Protein AF-A0A7D9HV24-F1 (afdb_monomer)

Radius of gyration: 24.34 Å; Cα contacts (8 Å, |Δi|>4): 156; chains: 1; bounding box: 52×49×66 Å

Nearest PDB structures (foldseek):
  8c8j-assembly1_A  TM=5.685E-01  e=2.687E-07  Homo sapiens
  8uw3-assembly1_A  TM=5.898E-01  e=6.605E-06  Homo sapiens
  8sxu-assembly1_A  TM=5.727E-01  e=3.809E-05  Homo sapiens
  8gh6-assembly1_A  TM=3.710E-01  e=5.696E-02  Bombyx mori

Solvent-accessible surface area (backbone atoms only — not comparable to full-atom values): 11527 Å² total; per-residue (Å²): 110,70,69,60,53,54,52,50,52,50,39,64,75,22,65,97,34,71,69,50,34,49,52,54,50,50,66,71,44,81,64,75,73,83,75,77,83,66,43,33,57,48,95,89,72,49,76,40,61,52,68,67,62,46,49,48,53,52,50,55,50,63,69,44,50,60,59,61,57,48,73,78,48,78,87,68,82,75,75,53,62,65,57,53,52,52,50,50,73,72,50,80,59,92,82,72,74,92,76,81,80,79,65,44,50,63,58,42,44,53,52,48,66,67,46,57,62,82,49,78,45,16,68,77,66,52,35,41,51,57,48,49,75,47,32,91,72,45,22,61,63,48,26,53,52,51,42,51,21,67,75,66,74,50,72,65,69,69,54,75,39,59,43,72,43,81,40,77,73,56,85,61,75,38,46,72,85,31,43,41,82,43,74,28,42,38,77,73,72,90,131

Secondary structure (DSSP, 8-state):
-HHHHHHHHHHHTTTT-HHHHHHHHHHHTTPPP-PPP--EE-TTSPEE--HHHHHHHHHHHHHHHHHHHHHTS------THHHHHHHHHH---TT----PPPPPHHHHHHHHHHS-TTPPP-TT---HHHHHHHHHHHHHHHHHHHHHHHHHT---GGGG--EEEEEE-SS-TT-GGGEEEEEE--SS---

Sequence (191 aa):
KLKRSYFQESIDNNNGNPQGIWRALKSLTKSKKQSKITELKREDGTSETDTLAMTNMLNEFFVNIASGLCANSTPSELDTSILENFVSSKFTNSNTQFNIPPITVQDTMEMIDSLSSRKATGSDGISAKLLKLVAPVLCHPLTRVFNLSLEKGCFPRKWKVARVTPLHKDGVRDIKDNYRHICFICAVKID

Structure (mmCIF, N/CA/C/O backbone):
data_AF-A0A7D9HV24-F1
#
_entry.id   AF-A0A7D9HV24-F1
#
loop_
_atom_site.group_PDB
_atom_site.id
_atom_site.type_symbol
_atom_site.label_atom_id
_atom_site.label_alt_id
_atom_site.label_comp_id
_atom_site.label_asym_id
_atom_site.label_entity_id
_atom_site.label_seq_id
_atom_site.pdbx_PDB_ins_code
_atom_site.Cartn_x
_atom_site.Cartn_y
_atom_site.Cartn_z
_atom_site.occupancy
_atom_site.B_iso_or_equiv
_atom_site.auth_seq_id
_atom_site.auth_comp_id
_atom_site.auth_asym_id
_atom_site.auth_atom_id
_atom_site.pdbx_PDB_model_num
ATOM 1 N N . LYS A 1 1 ? -1.344 34.565 -30.956 1.00 57.44 1 LYS A N 1
ATOM 2 C CA . LYS A 1 1 ? -1.836 35.376 -29.812 1.00 57.44 1 LYS A CA 1
ATOM 3 C C . LYS A 1 1 ? -2.923 34.642 -29.014 1.00 57.44 1 LYS A C 1
ATOM 5 O O . LYS A 1 1 ? -2.670 34.380 -27.850 1.00 57.44 1 LYS A O 1
ATOM 10 N N . LEU A 1 2 ? -4.010 34.167 -29.637 1.00 68.81 2 LEU A N 1
ATOM 11 C CA . LEU A 1 2 ? -5.119 33.438 -28.978 1.00 68.81 2 LEU A CA 1
ATOM 12 C C . LEU A 1 2 ? -4.710 32.256 -28.074 1.00 68.81 2 LEU A C 1
ATOM 14 O O . LEU A 1 2 ? -5.137 32.198 -26.928 1.00 68.81 2 LEU A O 1
ATOM 18 N N . LYS A 1 3 ? -3.829 31.352 -28.535 1.00 70.75 3 LYS A N 1
ATOM 19 C CA . LYS A 1 3 ? -3.359 30.221 -27.704 1.00 70.75 3 LYS A CA 1
ATOM 20 C C . LYS A 1 3 ? -2.663 30.671 -26.417 1.00 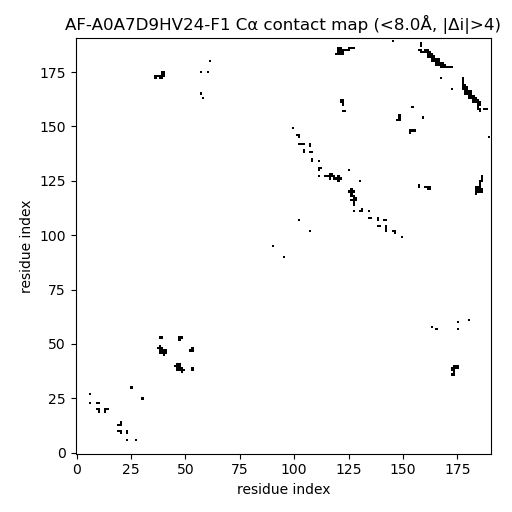70.75 3 LYS A C 1
ATOM 22 O O . LYS A 1 3 ? -2.920 30.109 -25.365 1.00 70.75 3 LYS A O 1
ATOM 27 N N . ARG A 1 4 ? -1.791 31.682 -26.490 1.00 76.81 4 ARG A N 1
ATOM 28 C CA . ARG A 1 4 ? -1.052 32.182 -25.320 1.00 76.81 4 ARG A CA 1
ATOM 29 C C . ARG A 1 4 ? -2.008 32.774 -24.283 1.00 76.81 4 ARG A C 1
ATOM 31 O O . ARG A 1 4 ? -1.874 32.448 -23.114 1.00 76.81 4 ARG A O 1
ATOM 38 N N . SER A 1 5 ? -2.974 33.580 -24.724 1.00 80.25 5 SER A N 1
ATOM 39 C CA . SER A 1 5 ? -3.987 34.169 -23.842 1.00 80.25 5 SER A CA 1
ATOM 40 C C . SER A 1 5 ? -4.864 33.105 -23.178 1.00 80.25 5 SER A C 1
ATOM 42 O O . SER A 1 5 ? -5.016 33.144 -21.967 1.00 80.25 5 SER A O 1
ATOM 44 N N . TYR A 1 6 ? -5.325 32.099 -23.931 1.00 81.50 6 TYR A N 1
ATOM 45 C CA . TYR A 1 6 ? -6.117 30.987 -23.387 1.00 81.50 6 TYR A CA 1
ATOM 46 C C . TYR A 1 6 ? -5.388 30.218 -22.275 1.00 81.50 6 TYR A C 1
ATOM 48 O O . TYR A 1 6 ? -5.972 29.894 -21.246 1.00 81.50 6 TYR A O 1
ATOM 56 N N . PHE A 1 7 ? -4.099 29.915 -22.460 1.00 79.75 7 PHE A N 1
ATOM 57 C CA . PHE A 1 7 ? -3.345 29.174 -21.448 1.00 79.75 7 PHE A CA 1
ATOM 58 C C . PHE A 1 7 ? -2.938 30.029 -20.252 1.00 79.75 7 PHE A C 1
ATOM 60 O O . PHE A 1 7 ? -2.894 29.499 -19.147 1.00 79.75 7 PHE A O 1
ATOM 67 N N . GLN A 1 8 ? -2.674 31.321 -20.456 1.00 82.38 8 GLN A N 1
ATOM 68 C CA . GLN A 1 8 ? -2.444 32.256 -19.357 1.00 82.38 8 GLN A CA 1
ATOM 69 C C . GLN A 1 8 ? -3.691 32.333 -18.468 1.00 82.38 8 GLN A C 1
ATOM 71 O O . GLN A 1 8 ? -3.617 32.036 -17.284 1.00 82.38 8 GLN A O 1
ATOM 76 N N . GLU A 1 9 ? -4.853 32.560 -19.078 1.00 85.19 9 GLU A N 1
ATOM 77 C CA . GLU A 1 9 ? -6.147 32.584 -18.396 1.00 85.19 9 GLU A CA 1
ATOM 78 C C . GLU A 1 9 ? -6.469 31.238 -17.722 1.00 85.19 9 GLU A C 1
ATOM 80 O O . GLU A 1 9 ? -6.933 31.193 -16.588 1.00 85.19 9 GLU A O 1
ATOM 85 N N . SER A 1 10 ? -6.148 30.111 -18.367 1.00 79.50 10 SER A N 1
ATOM 86 C CA . SER A 1 10 ? -6.315 28.784 -17.766 1.00 79.50 10 SER A CA 1
ATOM 87 C C . SER A 1 10 ? -5.393 28.535 -16.566 1.00 79.50 10 SER A C 1
ATOM 89 O O . SER A 1 10 ? -5.770 27.746 -15.698 1.00 79.50 10 SER A O 1
ATOM 91 N N . ILE A 1 11 ? -4.194 29.120 -16.518 1.00 83.19 11 ILE A N 1
ATOM 92 C CA . ILE A 1 11 ? -3.280 29.009 -15.371 1.00 83.19 11 ILE A CA 1
ATOM 93 C C . ILE A 1 11 ? -3.770 29.915 -14.242 1.00 83.19 11 ILE A C 1
ATOM 95 O O . ILE A 1 11 ? -3.897 29.446 -13.111 1.00 83.19 11 ILE A O 1
ATOM 99 N N . ASP A 1 12 ? -4.127 31.157 -14.568 1.00 86.12 12 ASP A N 1
ATOM 100 C CA . ASP A 1 12 ? -4.605 32.156 -13.611 1.00 86.12 12 ASP A CA 1
ATOM 101 C C . ASP A 1 12 ? -5.918 31.695 -12.943 1.00 86.12 12 ASP A C 1
ATOM 103 O O . ASP A 1 12 ? -6.050 31.747 -11.721 1.00 86.12 12 ASP A O 1
ATOM 107 N N . ASN A 1 13 ? -6.840 31.099 -13.710 1.00 86.50 13 ASN A N 1
ATOM 108 C CA . ASN A 1 13 ? -8.096 30.530 -13.200 1.00 86.50 13 ASN A CA 1
ATOM 109 C C . ASN A 1 13 ? -7.917 29.261 -12.348 1.00 86.50 13 ASN A C 1
ATOM 111 O O . ASN A 1 13 ? -8.840 28.859 -11.643 1.00 86.50 13 ASN A O 1
ATOM 115 N N . ASN A 1 14 ? -6.761 28.592 -12.420 1.00 84.19 14 ASN A N 1
ATOM 116 C CA . ASN A 1 14 ? -6.445 27.427 -11.586 1.00 84.19 14 ASN A CA 1
ATOM 117 C C . ASN A 1 14 ? -5.452 27.766 -10.463 1.00 84.19 14 ASN A C 1
ATOM 119 O O . ASN A 1 14 ? -4.873 26.853 -9.867 1.00 84.19 14 ASN A O 1
ATOM 123 N N . ASN A 1 15 ? -5.251 29.049 -10.154 1.00 79.88 15 ASN A N 1
ATOM 124 C CA . ASN A 1 15 ? -4.373 29.467 -9.068 1.00 79.88 15 ASN A CA 1
ATOM 125 C C . ASN A 1 15 ? -4.837 28.858 -7.727 1.00 79.88 15 ASN A C 1
ATOM 127 O O . ASN A 1 15 ? -6.023 28.859 -7.406 1.00 79.88 15 ASN A O 1
ATOM 131 N N . GLY A 1 16 ? -3.915 28.254 -6.974 1.00 81.12 16 GLY A N 1
ATOM 132 C CA . GLY A 1 16 ? -4.239 27.468 -5.772 1.00 81.12 16 GLY A CA 1
ATOM 133 C C . GLY A 1 16 ? -4.750 26.037 -6.024 1.00 81.12 16 GLY A C 1
ATOM 134 O O . GLY A 1 16 ? -4.934 25.285 -5.070 1.00 81.12 16 GLY A O 1
ATOM 135 N N . ASN A 1 17 ? -4.913 25.605 -7.283 1.00 85.94 17 ASN A N 1
ATOM 136 C CA . ASN A 1 17 ? -5.229 24.223 -7.664 1.00 85.94 17 ASN A CA 1
ATOM 137 C C . ASN A 1 17 ? -4.089 23.602 -8.501 1.00 85.94 17 ASN A C 1
ATOM 139 O O . ASN A 1 17 ? -4.145 23.597 -9.738 1.00 85.94 17 ASN A O 1
ATOM 143 N N . PRO A 1 18 ? -3.074 22.993 -7.854 1.00 84.44 18 PRO A N 1
ATOM 144 C CA . PRO A 1 18 ? -1.926 22.398 -8.541 1.00 84.44 18 PRO A CA 1
ATOM 145 C C . PRO A 1 18 ? -2.304 21.353 -9.601 1.00 84.44 18 PRO A C 1
ATOM 147 O O . PRO A 1 18 ? -1.636 21.235 -10.627 1.00 84.44 18 PRO A O 1
ATOM 150 N N . GLN A 1 19 ? -3.399 20.607 -9.400 1.00 78.62 19 GLN A N 1
ATOM 151 C CA . GLN A 1 19 ? -3.869 19.623 -10.381 1.00 78.62 19 GLN A CA 1
ATOM 152 C C . GLN A 1 19 ? -4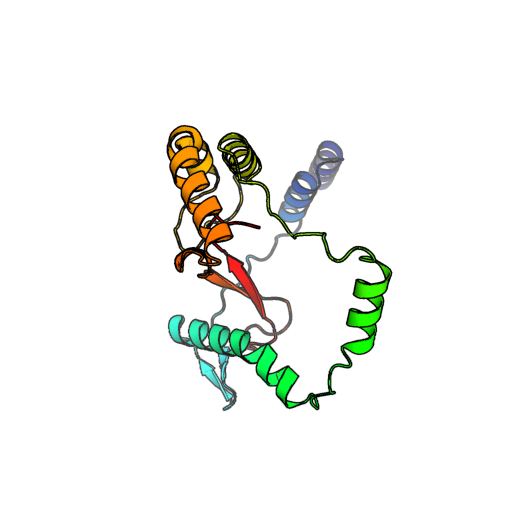.436 20.287 -11.638 1.00 78.62 19 GLN A C 1
ATOM 154 O O . GLN A 1 19 ? -4.230 19.778 -12.740 1.00 78.62 19 GLN A O 1
ATOM 159 N N . GLY A 1 20 ? -5.149 21.402 -11.476 1.00 82.62 20 GLY A N 1
ATOM 160 C CA . GLY A 1 20 ? -5.684 22.196 -12.579 1.00 82.62 20 GLY A CA 1
ATOM 161 C C . GLY A 1 20 ? -4.573 22.808 -13.428 1.00 82.62 20 GLY A C 1
ATOM 162 O O . GLY A 1 20 ? -4.540 22.600 -14.643 1.00 82.62 20 GLY A O 1
ATOM 163 N N . ILE A 1 21 ? -3.592 23.436 -12.772 1.00 86.56 21 ILE A N 1
ATOM 164 C CA . ILE A 1 21 ? -2.395 23.994 -13.422 1.00 86.56 21 ILE A CA 1
ATOM 165 C C . ILE A 1 21 ? -1.638 22.897 -14.186 1.00 86.56 21 ILE A C 1
ATOM 167 O O . ILE A 1 21 ? -1.285 23.065 -15.355 1.00 86.56 21 ILE A O 1
ATOM 171 N N . TRP A 1 22 ? -1.447 21.727 -13.570 1.00 81.69 22 TRP A N 1
ATOM 172 C CA . TRP A 1 22 ? -0.754 20.606 -14.207 1.00 81.69 22 TRP A CA 1
ATOM 173 C C . TRP A 1 22 ? -1.489 20.051 -15.435 1.00 81.69 22 TRP A C 1
ATOM 175 O O . TRP A 1 22 ? -0.849 19.659 -16.412 1.00 81.69 22 TRP A O 1
ATOM 185 N N . ARG A 1 23 ? -2.830 20.034 -15.434 1.00 82.12 23 ARG A N 1
ATOM 186 C CA . ARG A 1 23 ? -3.624 19.644 -16.615 1.00 82.12 23 ARG A CA 1
ATOM 187 C C . ARG A 1 23 ? -3.463 20.641 -17.761 1.00 82.12 23 ARG A C 1
ATOM 189 O O . ARG A 1 23 ? -3.273 20.208 -18.896 1.00 82.12 23 ARG A O 1
ATOM 196 N N . ALA A 1 24 ? -3.488 21.942 -17.470 1.00 83.44 24 ALA A N 1
ATOM 197 C CA . ALA A 1 24 ? -3.264 22.987 -18.469 1.00 83.44 24 ALA A CA 1
ATOM 198 C C . ALA A 1 24 ? -1.858 22.873 -19.091 1.00 83.44 24 ALA A C 1
ATOM 200 O O . ALA A 1 24 ? -1.709 22.857 -20.315 1.00 83.44 24 ALA A O 1
ATOM 201 N N . LEU A 1 25 ? -0.833 22.662 -18.258 1.00 82.69 25 LEU A N 1
ATOM 202 C CA . LEU A 1 25 ? 0.548 22.435 -18.700 1.00 82.69 25 LEU A CA 1
ATOM 203 C C . LEU A 1 25 ? 0.717 21.156 -19.533 1.00 82.69 25 LEU A C 1
ATOM 205 O O . LEU A 1 25 ? 1.436 21.158 -20.533 1.00 82.69 25 LEU A O 1
ATOM 209 N N . LYS A 1 26 ? 0.036 20.064 -19.172 1.00 78.75 26 LYS A N 1
ATOM 210 C CA . LYS A 1 26 ? 0.031 18.815 -19.954 1.00 78.75 26 LYS A CA 1
ATOM 211 C C . LYS A 1 26 ? -0.690 18.921 -21.296 1.00 78.75 26 LYS A C 1
ATOM 213 O O . LYS A 1 26 ? -0.468 18.082 -22.159 1.00 78.75 26 LYS A O 1
ATOM 218 N N . SER A 1 27 ? -1.578 19.896 -21.461 1.00 80.88 27 SER A N 1
ATOM 219 C CA . SER A 1 27 ? -2.227 20.179 -22.746 1.00 80.88 27 SER A CA 1
ATOM 220 C C . SER A 1 27 ? -1.299 20.980 -23.671 1.00 80.88 27 SER A C 1
ATOM 222 O O . SER A 1 27 ? -1.237 20.735 -24.875 1.00 80.88 27 SER A O 1
ATOM 224 N N . LEU A 1 28 ? -0.516 21.896 -23.090 1.00 79.06 28 LEU A N 1
ATOM 225 C CA . LEU A 1 28 ? 0.507 22.689 -23.779 1.00 79.06 28 LEU A CA 1
ATOM 226 C C . LEU A 1 28 ? 1.694 21.856 -24.249 1.00 79.06 28 LEU A C 1
ATOM 228 O O . LEU A 1 28 ? 2.108 21.902 -25.409 1.00 79.06 28 LEU A O 1
ATOM 232 N N . THR A 1 29 ? 2.271 21.119 -23.310 1.00 75.38 29 THR A N 1
ATOM 233 C CA . THR A 1 29 ? 3.358 20.196 -23.579 1.00 75.38 29 THR A CA 1
ATOM 234 C C . THR A 1 29 ? 2.694 18.967 -24.169 1.00 75.38 29 THR A C 1
ATOM 236 O O . THR A 1 29 ? 1.935 18.315 -23.471 1.00 75.38 29 THR A O 1
ATOM 239 N N . LYS A 1 30 ? 2.881 18.652 -25.458 1.00 64.88 30 LYS A N 1
ATOM 240 C CA . LYS A 1 30 ? 2.400 17.386 -26.045 1.00 64.88 30 LYS A CA 1
ATOM 241 C C . LYS A 1 30 ? 3.064 16.228 -25.293 1.00 64.88 30 LYS A C 1
ATOM 243 O O . LYS A 1 30 ? 4.114 15.739 -25.703 1.00 64.88 30 LYS A O 1
ATOM 248 N N . SER A 1 31 ? 2.521 15.873 -24.133 1.00 59.25 31 SER A N 1
ATOM 249 C CA . SER A 1 31 ? 3.177 14.995 -23.181 1.00 59.25 31 SER A CA 1
ATOM 250 C C . SER A 1 31 ? 3.257 13.631 -23.844 1.00 59.25 31 SER A C 1
ATOM 252 O O . SER A 1 31 ? 2.230 13.064 -24.229 1.00 59.25 31 SER A O 1
ATOM 254 N N . LYS A 1 32 ? 4.481 13.143 -24.076 1.00 59.47 32 LYS A N 1
ATOM 255 C CA . LYS A 1 32 ? 4.689 11.828 -24.682 1.00 59.47 32 LYS A CA 1
ATOM 256 C C . LYS A 1 32 ? 3.951 10.816 -23.807 1.00 59.47 32 LYS A C 1
ATOM 258 O O . LYS A 1 32 ? 4.227 10.728 -22.610 1.00 59.47 32 LYS A O 1
ATOM 263 N N . LYS A 1 33 ? 3.001 10.066 -24.385 1.00 59.97 33 LYS A N 1
ATOM 264 C CA . LYS A 1 33 ? 2.457 8.875 -23.718 1.00 59.97 33 LYS A CA 1
ATOM 265 C C . LYS A 1 33 ? 3.653 8.034 -23.280 1.00 59.97 33 LYS A C 1
ATOM 267 O O . LYS A 1 33 ? 4.580 7.848 -24.067 1.00 59.97 33 LYS A O 1
ATOM 272 N N . GLN A 1 34 ? 3.647 7.578 -22.032 1.00 58.75 34 GLN A N 1
ATOM 273 C CA . GLN A 1 34 ? 4.702 6.713 -21.521 1.00 58.75 34 GLN A CA 1
ATOM 274 C C . GLN A 1 34 ? 4.752 5.483 -22.436 1.00 58.75 34 GLN A C 1
ATOM 276 O O . GLN A 1 34 ? 3.760 4.762 -22.559 1.00 58.75 34 GLN A O 1
ATOM 281 N N . SER A 1 35 ? 5.845 5.325 -23.183 1.00 64.81 35 SER A N 1
ATOM 282 C CA . SER A 1 35 ? 5.975 4.230 -24.139 1.00 64.81 35 SER A CA 1
ATOM 283 C C . SER A 1 35 ? 6.057 2.919 -23.366 1.00 64.81 35 SER A C 1
ATOM 285 O O . SER A 1 35 ? 6.757 2.831 -22.353 1.00 64.81 35 SER A O 1
ATOM 287 N N . LYS A 1 36 ? 5.297 1.922 -23.824 1.00 71.38 36 LYS A N 1
ATOM 288 C CA . LYS A 1 36 ? 5.237 0.597 -23.205 1.00 71.38 36 LYS A CA 1
ATOM 289 C C . LYS A 1 36 ? 6.628 -0.047 -23.251 1.00 71.38 36 LYS A C 1
ATOM 291 O O . LYS A 1 36 ? 7.381 0.205 -24.188 1.00 71.38 36 LYS A O 1
ATOM 296 N N . ILE A 1 37 ? 6.966 -0.834 -22.232 1.00 80.75 37 ILE A N 1
ATOM 297 C CA . ILE A 1 37 ? 8.181 -1.658 -22.243 1.00 80.75 37 ILE A CA 1
ATOM 298 C C . ILE A 1 37 ? 8.009 -2.695 -23.355 1.00 80.75 37 ILE A C 1
ATOM 300 O O . ILE A 1 37 ? 6.964 -3.344 -23.415 1.00 80.75 37 ILE A O 1
ATOM 304 N N . THR A 1 38 ? 8.989 -2.790 -24.246 1.00 83.12 38 THR A N 1
ATOM 305 C CA . THR A 1 38 ? 8.980 -3.718 -25.388 1.00 83.12 38 THR A CA 1
ATOM 306 C C . THR A 1 38 ? 9.987 -4.844 -25.225 1.00 83.12 38 THR A C 1
ATOM 308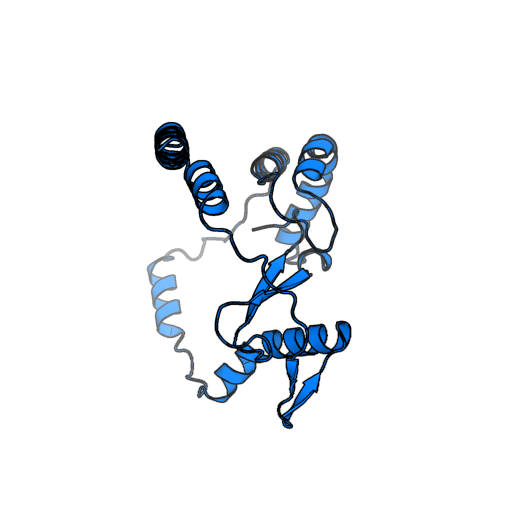 O O . THR A 1 38 ? 9.754 -5.926 -25.747 1.00 83.12 38 THR A O 1
ATOM 311 N N . GLU A 1 39 ? 11.075 -4.594 -24.498 1.00 89.88 39 GLU A N 1
ATOM 312 C CA . GLU A 1 39 ? 12.112 -5.579 -24.215 1.00 89.88 39 GLU A CA 1
ATOM 313 C C . GLU A 1 39 ? 12.835 -5.260 -22.900 1.00 89.88 39 GLU A C 1
ATOM 315 O O . GLU A 1 39 ? 12.841 -4.107 -22.455 1.00 89.88 39 GLU A O 1
ATOM 320 N N . LEU A 1 40 ? 13.462 -6.275 -22.303 1.00 90.88 40 LEU A N 1
ATOM 321 C CA . LEU A 1 40 ? 14.402 -6.154 -21.189 1.00 90.88 40 LEU A CA 1
ATOM 322 C C . LEU A 1 40 ? 15.657 -6.980 -21.463 1.00 90.88 40 LEU A C 1
ATOM 324 O O . LEU A 1 40 ? 15.566 -8.143 -21.845 1.00 90.88 40 LEU A O 1
ATOM 328 N N . LYS A 1 41 ? 16.831 -6.419 -21.181 1.00 90.94 41 LYS A N 1
ATOM 329 C CA . LYS A 1 41 ? 18.101 -7.137 -21.302 1.00 90.94 41 LYS A CA 1
ATOM 330 C C . LYS A 1 41 ? 18.344 -8.070 -20.120 1.00 90.94 41 LYS A C 1
ATOM 332 O O . LYS A 1 41 ? 18.123 -7.727 -18.947 1.00 90.94 41 LYS A O 1
ATOM 337 N N . ARG A 1 42 ? 18.817 -9.268 -20.444 1.00 87.19 42 ARG A N 1
ATOM 338 C CA . ARG A 1 42 ? 19.394 -10.242 -19.519 1.00 87.19 42 ARG A CA 1
ATOM 339 C C . ARG A 1 42 ? 20.874 -9.925 -19.286 1.00 87.19 42 ARG A C 1
ATOM 341 O O . ARG A 1 42 ? 21.470 -9.107 -19.981 1.00 87.19 42 ARG A O 1
ATOM 348 N N . GLU A 1 43 ? 21.444 -10.550 -18.264 1.00 83.19 43 GLU A N 1
ATOM 349 C CA . GLU A 1 43 ? 22.860 -10.377 -17.905 1.00 83.19 43 GLU A CA 1
ATOM 350 C C . GLU A 1 43 ? 23.804 -11.013 -18.937 1.00 83.19 43 GLU A C 1
ATOM 352 O O . GLU A 1 43 ? 24.918 -10.540 -19.123 1.00 83.19 43 GLU A O 1
ATOM 357 N N . ASP A 1 44 ? 23.327 -12.023 -19.669 1.00 83.38 44 ASP A N 1
ATOM 358 C CA . ASP A 1 44 ? 24.034 -12.682 -20.777 1.00 83.38 44 ASP A CA 1
ATOM 359 C C . ASP A 1 44 ? 24.039 -11.868 -22.090 1.00 83.38 44 ASP A C 1
ATOM 361 O O . ASP A 1 44 ? 24.580 -12.314 -23.101 1.00 83.38 44 ASP A O 1
ATOM 365 N N . GLY A 1 45 ? 23.439 -10.672 -22.090 1.00 80.75 45 GLY A N 1
ATOM 366 C CA . GLY A 1 45 ? 23.346 -9.788 -23.251 1.00 80.75 45 GLY A CA 1
ATOM 367 C C . GLY A 1 45 ? 22.168 -10.066 -24.189 1.00 80.75 45 GLY A C 1
ATOM 368 O O . GLY A 1 45 ? 21.974 -9.308 -25.140 1.00 80.75 45 GLY A O 1
ATOM 369 N N . THR A 1 46 ? 21.353 -11.093 -23.930 1.00 87.69 46 THR A N 1
ATOM 370 C CA . THR A 1 46 ? 20.145 -11.371 -24.723 1.00 87.69 46 THR A CA 1
ATOM 371 C C . THR A 1 46 ? 18.967 -10.473 -24.313 1.00 87.69 46 THR A C 1
ATOM 373 O O . THR A 1 46 ? 18.877 -10.009 -23.172 1.00 87.69 46 THR A O 1
ATOM 376 N N . SER A 1 47 ? 18.054 -10.202 -25.251 1.00 87.75 47 SER A N 1
ATOM 377 C CA . SER A 1 47 ? 16.821 -9.438 -25.000 1.00 87.75 47 SER A CA 1
ATOM 378 C C . SER A 1 47 ? 15.639 -10.376 -24.766 1.00 87.75 47 SER A C 1
ATOM 380 O O . SER A 1 47 ? 15.392 -11.284 -25.555 1.00 87.75 47 SER A O 1
ATOM 382 N N . GLU A 1 48 ? 14.873 -10.115 -23.710 1.00 90.56 48 GLU A N 1
ATOM 383 C CA . GLU A 1 48 ? 13.584 -10.746 -23.446 1.00 90.56 48 GLU A CA 1
ATOM 384 C C . GLU A 1 48 ? 12.449 -9.833 -23.906 1.00 90.56 48 GLU A C 1
ATOM 386 O O . GLU A 1 48 ? 12.410 -8.660 -23.535 1.00 90.56 48 GLU A O 1
ATOM 391 N N . THR A 1 49 ? 11.510 -10.375 -24.678 1.00 91.00 49 THR A N 1
ATOM 392 C CA . THR A 1 49 ? 10.366 -9.628 -25.230 1.00 91.00 49 THR A CA 1
ATOM 393 C C . THR A 1 49 ? 9.024 -10.153 -24.736 1.00 91.00 49 THR A C 1
ATOM 395 O O . THR A 1 49 ? 8.005 -9.475 -24.890 1.00 91.00 49 THR A O 1
ATOM 398 N N . ASP A 1 50 ? 8.987 -11.355 -24.149 1.00 91.69 50 ASP A N 1
ATOM 399 C CA . ASP A 1 50 ? 7.751 -11.892 -23.597 1.00 91.69 50 ASP A CA 1
ATOM 400 C C . ASP A 1 50 ? 7.318 -11.105 -22.353 1.00 91.69 50 ASP A C 1
ATOM 402 O O . ASP A 1 50 ? 8.096 -10.823 -21.440 1.00 91.69 50 ASP A O 1
ATOM 406 N N . THR A 1 51 ? 6.037 -10.740 -22.300 1.00 89.62 51 THR A N 1
ATOM 407 C CA . THR A 1 51 ? 5.519 -9.864 -21.240 1.00 89.62 51 THR A CA 1
ATOM 408 C C . THR A 1 51 ? 5.551 -10.543 -19.872 1.00 89.62 51 THR A C 1
ATOM 410 O O . THR A 1 51 ? 5.836 -9.882 -18.869 1.00 89.62 51 THR A O 1
ATOM 413 N N . LEU A 1 52 ? 5.265 -11.846 -19.809 1.00 90.25 52 LEU A N 1
ATOM 414 C CA . LEU A 1 52 ? 5.270 -12.593 -18.555 1.00 90.25 52 LEU A CA 1
ATOM 415 C C . LEU A 1 52 ? 6.706 -12.787 -18.060 1.00 90.25 52 LEU A C 1
ATOM 417 O O . LEU A 1 52 ? 6.994 -12.495 -16.898 1.00 90.25 52 LEU A O 1
ATOM 421 N N . ALA A 1 53 ? 7.615 -13.189 -18.948 1.00 91.62 53 ALA A N 1
ATOM 422 C CA . ALA A 1 53 ? 9.034 -13.330 -18.650 1.00 91.62 53 ALA A CA 1
ATOM 423 C C . ALA A 1 53 ? 9.648 -12.006 -18.168 1.00 91.62 53 ALA A C 1
ATOM 425 O O . ALA A 1 53 ? 10.266 -11.975 -17.104 1.00 91.62 53 ALA A O 1
ATOM 426 N N . MET A 1 54 ? 9.394 -10.894 -18.868 1.00 91.19 54 MET A N 1
ATOM 427 C CA . MET A 1 54 ? 9.836 -9.560 -18.442 1.00 91.19 54 MET A CA 1
ATOM 428 C C . MET A 1 54 ? 9.291 -9.175 -17.059 1.00 91.19 54 MET A C 1
ATOM 430 O O . MET A 1 54 ? 10.007 -8.594 -16.241 1.00 91.19 54 MET A O 1
ATOM 434 N N . THR A 1 55 ? 8.027 -9.502 -16.774 1.00 89.62 55 THR A N 1
ATOM 435 C CA . THR A 1 55 ? 7.405 -9.208 -15.473 1.00 89.62 55 THR A CA 1
ATOM 436 C C . THR A 1 55 ? 8.083 -9.989 -14.351 1.00 89.62 55 THR A C 1
ATOM 438 O O . THR A 1 55 ? 8.411 -9.407 -13.317 1.00 89.62 55 THR A O 1
ATOM 441 N N . ASN A 1 56 ? 8.349 -11.278 -14.570 1.00 92.06 56 ASN A N 1
ATOM 442 C CA . ASN A 1 56 ? 9.066 -12.115 -13.613 1.00 92.06 56 ASN A CA 1
ATOM 443 C C . ASN A 1 56 ? 10.497 -11.610 -13.397 1.00 92.06 56 ASN A C 1
ATOM 445 O O . ASN A 1 56 ? 10.921 -11.484 -12.256 1.00 92.06 56 ASN A O 1
ATOM 449 N N . MET A 1 57 ? 11.205 -11.220 -14.463 1.00 91.88 57 MET A N 1
ATOM 450 C CA . MET A 1 57 ? 12.548 -10.636 -14.358 1.00 91.88 57 MET A CA 1
ATOM 451 C C . MET A 1 57 ? 12.574 -9.371 -13.495 1.00 91.88 57 MET A C 1
ATOM 453 O O . MET A 1 57 ? 13.482 -9.198 -12.686 1.00 91.88 57 MET A O 1
ATOM 457 N N . LEU A 1 58 ? 11.591 -8.480 -13.653 1.00 91.50 58 LEU A N 1
ATOM 458 C CA . LEU A 1 58 ? 11.486 -7.279 -12.823 1.00 91.50 58 LEU A CA 1
ATOM 459 C C . LEU A 1 58 ? 11.113 -7.616 -11.378 1.00 91.50 58 LEU A C 1
ATOM 461 O O . LEU A 1 58 ? 11.651 -7.003 -10.462 1.00 91.50 58 LEU A O 1
ATOM 465 N N . ASN A 1 59 ? 10.221 -8.585 -11.164 1.00 92.00 59 ASN A N 1
ATOM 466 C CA . ASN A 1 59 ? 9.853 -9.027 -9.823 1.00 92.00 59 ASN A CA 1
ATOM 467 C C . ASN A 1 59 ? 11.056 -9.613 -9.072 1.00 92.00 59 ASN A C 1
ATOM 469 O O . ASN A 1 59 ? 11.346 -9.169 -7.965 1.00 92.00 59 ASN A O 1
ATOM 473 N N . GLU A 1 60 ? 11.783 -10.541 -9.698 1.00 91.88 60 GLU A N 1
ATOM 474 C CA . GLU A 1 60 ? 13.007 -11.122 -9.139 1.00 91.88 60 GLU A CA 1
ATOM 475 C C . GLU A 1 60 ? 14.054 -10.048 -8.856 1.00 91.88 60 GLU A C 1
ATOM 477 O O . GLU A 1 60 ? 14.634 -10.015 -7.774 1.00 91.88 60 GLU A O 1
ATOM 482 N N . PHE A 1 61 ? 14.250 -9.111 -9.786 1.00 91.00 61 PHE A N 1
ATOM 483 C CA . PHE A 1 61 ? 15.140 -7.980 -9.556 1.00 91.00 61 PHE A CA 1
ATOM 484 C C . PHE A 1 61 ? 14.731 -7.188 -8.307 1.00 91.00 61 PHE A C 1
ATOM 486 O O . PHE A 1 61 ? 15.562 -6.981 -7.430 1.00 91.00 61 PHE A O 1
ATOM 493 N N . PHE A 1 62 ? 13.457 -6.795 -8.176 1.00 91.44 62 PHE A N 1
ATOM 494 C CA . PHE A 1 62 ? 12.987 -5.989 -7.044 1.00 91.44 62 PHE A CA 1
ATOM 495 C C . PHE A 1 62 ? 13.063 -6.709 -5.694 1.00 91.44 62 PHE A C 1
ATOM 497 O O . PHE A 1 62 ? 13.392 -6.064 -4.700 1.00 91.44 62 PHE A O 1
ATOM 504 N N . VAL A 1 63 ? 12.773 -8.013 -5.647 1.00 89.69 63 VAL A N 1
ATOM 505 C CA . VAL A 1 63 ? 12.864 -8.818 -4.416 1.00 89.69 63 VAL A CA 1
ATOM 506 C C . VAL A 1 63 ? 14.314 -8.920 -3.938 1.00 89.69 63 VAL A C 1
ATOM 508 O O . VAL A 1 63 ? 14.574 -8.818 -2.740 1.00 89.69 63 VAL A O 1
ATOM 511 N N . ASN A 1 64 ? 15.263 -9.039 -4.869 1.00 90.06 64 ASN A N 1
ATOM 512 C CA . ASN A 1 64 ? 16.669 -9.289 -4.558 1.00 90.06 64 ASN A CA 1
ATOM 513 C C . ASN A 1 64 ? 17.523 -8.017 -4.365 1.00 90.06 64 ASN A C 1
ATOM 515 O O . ASN A 1 64 ? 18.713 -8.123 -4.064 1.00 90.06 64 ASN A O 1
ATOM 519 N N . ILE A 1 65 ? 16.947 -6.808 -4.475 1.00 86.44 65 ILE A N 1
ATOM 520 C CA . ILE A 1 65 ? 17.685 -5.553 -4.213 1.00 86.44 65 ILE A CA 1
ATOM 521 C C . ILE A 1 65 ? 18.281 -5.564 -2.801 1.00 86.44 65 ILE A C 1
ATOM 523 O O . ILE A 1 65 ? 19.457 -5.260 -2.617 1.00 86.44 65 ILE A O 1
ATOM 527 N N . ALA A 1 66 ? 17.476 -5.924 -1.797 1.00 83.00 66 ALA A N 1
ATOM 528 C CA . ALA A 1 66 ? 17.906 -5.895 -0.402 1.00 83.00 66 ALA A CA 1
ATOM 529 C C . ALA A 1 66 ? 19.022 -6.911 -0.127 1.00 83.00 66 ALA A C 1
ATOM 531 O O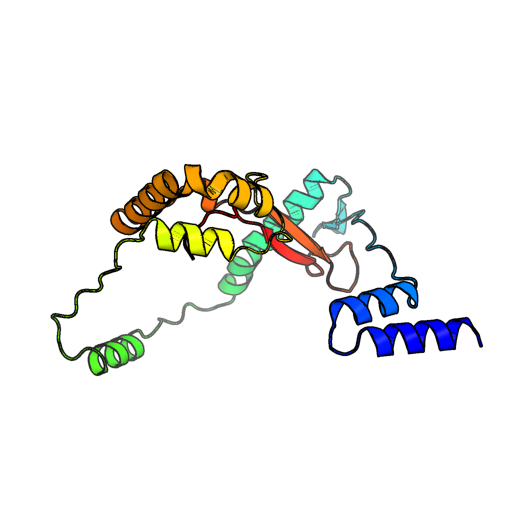 . ALA A 1 66 ? 20.032 -6.557 0.474 1.00 83.00 66 ALA A O 1
ATOM 532 N N . SER A 1 67 ? 18.884 -8.145 -0.619 1.00 85.25 67 SER A N 1
ATOM 533 C CA . SER A 1 67 ? 19.916 -9.174 -0.462 1.00 85.25 67 SER A CA 1
ATOM 534 C C . SER A 1 67 ? 21.230 -8.779 -1.134 1.00 85.25 67 SER A C 1
ATOM 536 O O . SER A 1 67 ? 22.288 -8.998 -0.551 1.00 85.25 67 SER A O 1
ATOM 538 N N . GLY A 1 68 ? 21.176 -8.143 -2.310 1.00 82.31 68 GLY A N 1
ATOM 539 C CA . GLY A 1 68 ? 22.370 -7.635 -2.989 1.00 82.31 68 GLY A CA 1
ATOM 540 C C . GLY A 1 68 ? 23.091 -6.537 -2.200 1.00 82.31 68 GLY A C 1
ATOM 541 O O . GLY A 1 68 ? 24.317 -6.531 -2.133 1.00 82.31 68 GLY A O 1
ATOM 542 N N . LEU A 1 69 ? 22.346 -5.637 -1.549 1.00 81.75 69 LEU A N 1
ATOM 543 C CA . LEU A 1 69 ? 22.924 -4.602 -0.682 1.00 81.75 69 LEU A CA 1
ATOM 544 C C . LEU A 1 69 ? 23.525 -5.200 0.601 1.00 81.75 69 LEU A C 1
ATOM 546 O O . LEU A 1 69 ? 24.627 -4.828 1.008 1.00 81.75 69 LEU A O 1
ATOM 550 N N . CYS A 1 70 ? 22.826 -6.154 1.220 1.00 79.69 70 CYS A N 1
ATOM 551 C CA . CYS A 1 70 ? 23.271 -6.806 2.449 1.00 79.69 70 CYS A CA 1
ATOM 552 C C . CYS A 1 70 ? 24.492 -7.711 2.240 1.00 79.69 70 CYS A C 1
ATOM 554 O O . CYS A 1 70 ? 25.324 -7.786 3.135 1.00 79.69 70 CYS A O 1
ATOM 556 N N . ALA A 1 71 ? 24.649 -8.346 1.074 1.00 77.69 71 ALA A N 1
ATOM 557 C CA . ALA A 1 71 ? 25.806 -9.198 0.774 1.00 77.69 71 ALA A CA 1
ATOM 558 C C . ALA A 1 71 ? 27.153 -8.453 0.866 1.00 77.69 71 ALA A C 1
ATOM 560 O O . ALA A 1 71 ? 28.171 -9.055 1.194 1.00 77.69 71 ALA A O 1
ATOM 561 N N . ASN A 1 72 ? 27.147 -7.139 0.624 1.00 68.44 72 ASN A N 1
ATOM 562 C CA . ASN A 1 72 ? 28.336 -6.286 0.691 1.00 68.44 72 ASN A CA 1
ATOM 563 C C . ASN A 1 72 ? 28.500 -5.589 2.053 1.00 68.44 72 ASN A C 1
ATOM 565 O O . ASN A 1 72 ? 29.444 -4.825 2.248 1.00 68.44 72 ASN A O 1
ATOM 569 N N . SER A 1 73 ? 27.568 -5.818 2.980 1.00 69.56 73 SER A N 1
ATOM 570 C CA . SER A 1 73 ? 27.566 -5.228 4.315 1.00 69.56 73 SER A CA 1
ATOM 571 C C . SER A 1 73 ? 28.133 -6.246 5.303 1.00 69.56 73 SER A C 1
ATOM 573 O O . SER A 1 73 ? 27.579 -7.333 5.457 1.00 69.56 73 SER A O 1
ATOM 575 N N . THR A 1 74 ? 29.218 -5.920 6.005 1.00 68.25 74 THR A N 1
ATOM 576 C CA . THR A 1 74 ? 29.635 -6.729 7.160 1.00 68.25 74 THR A CA 1
ATOM 577 C C . THR A 1 74 ? 28.540 -6.648 8.225 1.00 68.25 74 THR A C 1
ATOM 579 O O . THR A 1 74 ? 28.080 -5.532 8.490 1.00 68.25 74 THR A O 1
ATOM 582 N N . PRO A 1 75 ? 28.120 -7.757 8.861 1.00 64.94 75 PRO A N 1
ATOM 583 C CA . PRO A 1 75 ? 27.219 -7.684 10.001 1.00 64.94 75 PRO A CA 1
ATOM 584 C C . PRO A 1 75 ? 27.948 -6.926 11.113 1.00 64.94 75 PRO A C 1
ATOM 586 O O . PRO A 1 75 ? 28.809 -7.485 11.787 1.00 64.94 75 PRO A O 1
ATOM 589 N N . SER A 1 76 ? 27.675 -5.630 11.271 1.00 68.19 76 SER A N 1
ATOM 590 C CA . SER A 1 76 ? 28.055 -4.946 12.499 1.00 68.19 76 SER A CA 1
ATOM 591 C C . SER A 1 76 ? 27.139 -5.495 13.579 1.00 68.19 76 SER A C 1
ATOM 593 O O . SER A 1 76 ? 25.916 -5.436 13.412 1.00 68.19 76 SER A O 1
ATOM 595 N N . GLU A 1 77 ? 27.704 -6.030 14.658 1.00 67.69 77 GLU A N 1
ATOM 596 C CA . GLU A 1 77 ? 26.940 -6.278 15.876 1.00 67.69 77 GLU A CA 1
ATOM 597 C C . GLU A 1 77 ? 26.207 -4.985 16.226 1.00 67.69 77 GLU A C 1
ATOM 599 O O . GLU A 1 77 ? 26.812 -3.936 16.453 1.00 67.69 77 GLU A O 1
ATOM 604 N N . LEU A 1 78 ? 24.883 -5.035 16.116 1.00 71.81 78 LEU A N 1
ATOM 605 C CA . LEU A 1 78 ? 24.044 -3.885 16.369 1.00 71.81 78 LEU A CA 1
ATOM 606 C C . LEU A 1 78 ? 24.056 -3.702 17.884 1.00 71.81 78 LEU A C 1
ATOM 608 O O . LEU A 1 78 ? 23.422 -4.476 18.593 1.00 71.81 78 LEU A O 1
ATOM 612 N N . ASP A 1 79 ? 24.839 -2.742 18.374 1.00 78.00 79 ASP A N 1
ATOM 613 C CA . ASP A 1 79 ? 24.920 -2.452 19.802 1.00 78.00 79 ASP A CA 1
ATOM 614 C C . ASP A 1 79 ? 23.559 -1.932 20.290 1.00 78.00 79 ASP A C 1
ATOM 616 O O . ASP A 1 79 ? 23.190 -0.769 20.092 1.00 78.00 79 ASP A O 1
ATOM 620 N N . THR A 1 80 ? 22.775 -2.826 20.893 1.00 84.44 80 THR A N 1
ATOM 621 C CA . THR A 1 80 ? 21.448 -2.514 21.428 1.00 84.44 80 THR A CA 1
ATOM 622 C C . THR A 1 80 ? 21.522 -1.731 22.729 1.00 84.44 80 THR A C 1
ATOM 624 O O . THR A 1 80 ? 20.505 -1.170 23.136 1.00 84.44 80 THR A O 1
ATOM 627 N N . SER A 1 81 ? 22.702 -1.601 23.350 1.00 85.75 81 SER A N 1
ATOM 628 C CA . SER A 1 81 ? 22.855 -0.937 24.647 1.00 85.75 81 SER A CA 1
ATOM 629 C C . SER A 1 81 ? 22.386 0.520 24.609 1.00 85.75 81 SER A C 1
ATOM 631 O O . SER A 1 81 ? 21.766 1.002 25.555 1.00 85.75 81 SER A O 1
ATOM 633 N N . ILE A 1 82 ? 22.592 1.223 23.491 1.00 86.12 82 ILE A N 1
ATOM 634 C CA . ILE A 1 82 ? 22.123 2.602 23.300 1.00 86.12 82 ILE A CA 1
ATOM 635 C C . ILE A 1 82 ? 20.589 2.662 23.326 1.00 86.12 82 ILE A C 1
ATOM 637 O O . ILE A 1 82 ? 20.012 3.541 23.970 1.00 86.12 82 ILE A O 1
ATOM 641 N N . LEU A 1 83 ? 19.923 1.721 22.648 1.00 84.88 83 LEU A N 1
ATOM 642 C CA . LEU A 1 83 ? 18.462 1.637 22.609 1.00 84.88 83 LEU A CA 1
ATOM 643 C C . LEU A 1 83 ? 17.894 1.225 23.968 1.00 84.88 83 LEU A C 1
ATOM 645 O O . LEU A 1 83 ? 16.936 1.832 24.439 1.00 84.88 83 LEU A O 1
ATOM 649 N N . GLU A 1 84 ? 18.502 0.238 24.618 1.00 86.12 84 GLU A N 1
ATOM 650 C CA . GLU A 1 84 ? 18.092 -0.252 25.935 1.00 86.12 84 GLU A CA 1
ATOM 651 C C . GLU A 1 84 ? 18.233 0.831 27.008 1.00 86.12 84 GLU A C 1
ATOM 653 O O . GLU A 1 84 ? 17.303 1.051 27.789 1.00 86.12 84 GLU A O 1
ATOM 658 N N . ASN A 1 85 ? 19.343 1.576 27.000 1.00 87.12 85 ASN A N 1
ATOM 659 C CA . ASN A 1 85 ? 19.566 2.708 27.898 1.00 87.12 85 ASN A CA 1
ATOM 660 C C . ASN A 1 85 ? 18.567 3.838 27.634 1.00 87.12 85 ASN A C 1
ATOM 662 O O . ASN A 1 85 ? 18.006 4.406 28.575 1.00 87.12 85 ASN A O 1
ATOM 666 N N . PHE A 1 86 ? 18.294 4.148 26.363 1.00 86.25 86 PHE A N 1
ATOM 667 C CA . PHE A 1 86 ? 17.292 5.145 25.998 1.00 86.25 86 PHE A CA 1
ATOM 668 C C . PHE A 1 86 ? 15.898 4.752 26.502 1.00 86.25 86 PHE A C 1
ATOM 670 O O . PHE A 1 86 ? 15.245 5.556 27.170 1.00 86.25 86 PHE A O 1
ATOM 677 N N . VAL A 1 87 ? 15.456 3.518 26.244 1.00 84.50 87 VAL A N 1
ATOM 678 C CA . VAL A 1 87 ? 14.141 3.024 26.680 1.00 84.50 87 VAL A CA 1
ATOM 679 C C . VAL A 1 87 ? 14.056 3.014 28.206 1.00 84.50 87 VAL A C 1
ATOM 681 O O . VAL A 1 87 ? 13.121 3.585 28.766 1.00 84.50 87 VAL A O 1
ATOM 684 N N . SER A 1 88 ? 15.067 2.479 28.890 1.00 83.00 88 SER A N 1
ATOM 685 C CA . SER A 1 88 ? 15.110 2.423 30.357 1.00 83.00 88 SER A CA 1
ATOM 686 C C . SER A 1 88 ? 15.099 3.816 30.998 1.00 83.00 88 SER A C 1
ATOM 688 O O . SER A 1 88 ? 14.444 4.024 32.016 1.00 83.00 88 SER A O 1
ATOM 690 N N . SER A 1 89 ? 15.751 4.809 30.377 1.00 84.12 89 SER A N 1
ATOM 691 C CA . SER A 1 89 ? 15.728 6.202 30.854 1.00 84.12 89 SER A CA 1
ATOM 692 C C . SER A 1 89 ? 14.354 6.876 30.732 1.00 84.12 89 SER A C 1
ATOM 694 O O . SER A 1 89 ? 14.063 7.823 31.463 1.00 84.12 89 SER A O 1
ATOM 696 N N . LYS A 1 90 ? 13.507 6.418 29.799 1.00 82.00 90 LYS A N 1
ATOM 697 C CA . LYS A 1 90 ? 12.176 6.987 29.527 1.00 82.00 90 LYS A CA 1
ATOM 698 C C . LYS A 1 90 ? 11.054 6.258 30.261 1.00 82.00 90 LYS A C 1
ATOM 700 O O . LYS A 1 90 ? 10.058 6.890 30.602 1.00 82.00 90 LYS A O 1
ATOM 705 N N . PHE A 1 91 ? 11.222 4.965 30.525 1.00 76.06 91 PHE A N 1
ATOM 706 C CA . PHE A 1 91 ? 10.242 4.115 31.197 1.00 76.06 91 PHE A CA 1
ATOM 707 C C . PHE A 1 91 ? 10.775 3.674 32.565 1.00 76.06 91 PHE A C 1
ATOM 709 O O . PHE A 1 91 ? 11.150 2.526 32.771 1.00 76.06 91 PHE A O 1
ATOM 716 N N . THR A 1 92 ? 10.805 4.606 33.521 1.00 69.25 92 THR A N 1
ATOM 717 C CA . THR A 1 92 ? 11.310 4.371 34.888 1.00 69.25 92 THR A CA 1
ATOM 718 C C . THR A 1 92 ? 10.392 3.493 35.744 1.00 69.25 92 THR A C 1
ATOM 720 O O . THR A 1 92 ? 10.832 2.945 36.751 1.00 69.25 92 THR A O 1
ATOM 723 N N . ASN A 1 93 ? 9.127 3.329 35.340 1.00 68.25 93 ASN A N 1
ATOM 724 C CA . ASN A 1 93 ? 8.145 2.481 36.009 1.00 68.25 93 ASN A CA 1
ATOM 725 C C . ASN A 1 93 ? 7.862 1.226 35.169 1.00 68.25 93 ASN A C 1
ATOM 727 O O . ASN A 1 93 ? 7.210 1.292 34.124 1.00 68.25 93 ASN A O 1
ATOM 731 N N . SER A 1 94 ? 8.291 0.069 35.679 1.00 63.94 94 SER A N 1
ATOM 732 C CA . SER A 1 94 ? 8.124 -1.265 35.077 1.00 63.94 94 SER A CA 1
ATOM 733 C C . SER A 1 94 ? 6.672 -1.764 34.985 1.00 63.94 94 SER A C 1
ATOM 735 O O . SER A 1 94 ? 6.430 -2.833 34.436 1.00 63.94 94 SER A O 1
ATOM 737 N N . ASN A 1 95 ? 5.695 -0.988 35.471 1.00 67.06 95 ASN A N 1
ATOM 738 C CA . ASN A 1 95 ? 4.262 -1.310 35.414 1.00 67.06 95 ASN A CA 1
ATOM 739 C C . ASN A 1 95 ? 3.529 -0.701 34.204 1.00 67.06 95 ASN A C 1
ATOM 741 O O . ASN A 1 95 ? 2.299 -0.711 34.154 1.00 67.06 95 ASN A O 1
ATOM 745 N N . THR A 1 96 ? 4.248 -0.149 33.225 1.00 68.94 96 THR A N 1
ATOM 746 C CA . THR A 1 96 ? 3.626 0.348 31.991 1.00 68.94 96 THR A CA 1
ATOM 747 C C . THR A 1 96 ? 3.360 -0.814 31.034 1.00 68.94 96 THR A C 1
ATOM 749 O O . THR A 1 96 ? 4.226 -1.248 30.281 1.00 68.94 96 THR A O 1
ATOM 752 N N . GLN A 1 97 ? 2.140 -1.353 31.070 1.00 71.56 97 GLN A N 1
ATOM 753 C CA . GLN A 1 97 ? 1.701 -2.339 30.087 1.00 71.56 97 GLN A CA 1
ATOM 754 C C . GLN A 1 97 ? 1.354 -1.627 28.775 1.00 71.56 97 GLN A C 1
ATOM 756 O O . GLN A 1 97 ? 0.498 -0.742 28.743 1.00 71.56 97 GLN A O 1
ATOM 761 N N . PHE A 1 98 ? 2.005 -2.023 27.680 1.00 78.06 98 PHE A N 1
ATOM 762 C CA . PHE A 1 98 ? 1.600 -1.600 26.344 1.00 78.06 98 PHE A CA 1
ATOM 763 C C . PHE A 1 98 ? 0.232 -2.212 26.029 1.00 78.06 98 PHE A C 1
ATOM 765 O O . PHE A 1 98 ? 0.102 -3.432 25.930 1.00 78.06 98 PHE A O 1
ATOM 772 N N . ASN A 1 99 ? -0.788 -1.366 25.903 1.00 82.31 99 ASN A N 1
ATOM 773 C CA . ASN A 1 99 ? -2.138 -1.788 25.563 1.00 82.31 99 ASN A CA 1
ATOM 774 C C . ASN A 1 99 ? -2.638 -0.998 24.356 1.00 82.31 99 ASN A C 1
ATOM 776 O O . ASN A 1 99 ? -2.566 0.232 24.340 1.00 82.31 99 ASN A O 1
ATOM 780 N N . ILE A 1 100 ? -3.162 -1.711 23.364 1.00 86.19 100 ILE A N 1
ATOM 781 C CA . ILE A 1 100 ? -3.808 -1.103 22.203 1.00 86.19 100 ILE A CA 1
ATOM 782 C C . ILE A 1 100 ? -5.309 -1.074 22.506 1.00 86.19 100 ILE A C 1
ATOM 784 O O . ILE A 1 100 ? -5.890 -2.139 22.728 1.00 86.19 100 ILE A O 1
ATOM 788 N N . PRO A 1 101 ? -5.954 0.106 22.554 1.00 90.56 101 PRO A N 1
ATOM 789 C CA . PRO A 1 101 ? -7.390 0.170 22.782 1.00 90.56 101 PRO A CA 1
ATOM 790 C C . PRO A 1 101 ? -8.140 -0.567 21.659 1.00 90.56 101 PRO A C 1
ATOM 792 O O . PRO A 1 101 ? -7.693 -0.549 20.508 1.00 90.56 101 PRO A O 1
ATOM 795 N N . PRO A 1 102 ? -9.274 -1.220 21.967 1.00 93.00 102 PRO A N 1
ATOM 796 C CA . PRO A 1 102 ? -10.051 -1.914 20.953 1.00 93.00 102 PRO A CA 1
ATOM 797 C C . PRO A 1 102 ? -10.574 -0.917 19.918 1.00 93.00 102 PRO A C 1
ATOM 799 O O . PRO A 1 102 ? -11.109 0.135 20.264 1.00 93.00 102 PRO A O 1
ATOM 802 N N . ILE A 1 103 ? -10.462 -1.289 18.648 1.00 95.56 103 ILE A N 1
ATOM 803 C CA . ILE A 1 103 ? -11.015 -0.532 17.530 1.00 95.56 103 ILE A CA 1
ATOM 804 C C . ILE A 1 103 ? -12.538 -0.610 17.604 1.00 95.56 103 ILE A C 1
ATOM 806 O O . ILE A 1 103 ? -13.112 -1.699 17.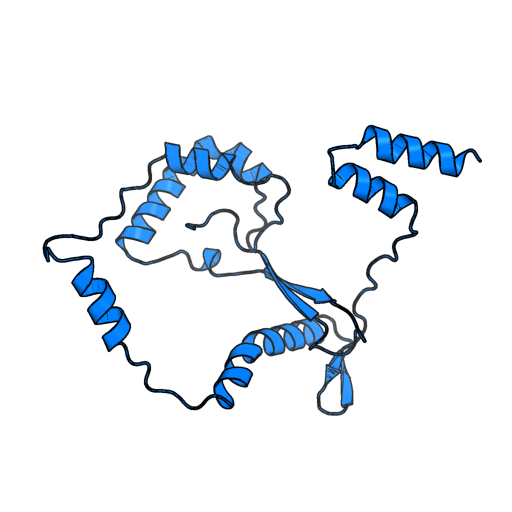717 1.00 95.56 103 ILE A O 1
ATOM 810 N N . THR A 1 104 ? -13.203 0.536 17.512 1.00 96.56 104 THR A N 1
ATOM 811 C CA . THR A 1 104 ? -14.660 0.627 17.465 1.00 96.56 104 THR A CA 1
ATOM 812 C C . THR A 1 104 ? -15.184 0.586 16.028 1.00 96.56 104 THR A C 1
ATOM 814 O O . THR A 1 104 ? -14.458 0.740 15.038 1.00 96.56 104 THR A O 1
ATOM 817 N N . VAL A 1 105 ? -16.494 0.374 15.896 1.00 96.50 105 VAL A N 1
ATOM 818 C CA . VAL A 1 105 ? -17.180 0.443 14.597 1.00 96.50 105 VAL A CA 1
ATOM 819 C C . VAL A 1 105 ? -17.116 1.861 14.027 1.00 96.50 105 VAL A C 1
ATOM 821 O O . VAL A 1 105 ? -16.977 2.019 12.816 1.00 96.50 105 VAL A O 1
ATOM 824 N N . GLN A 1 106 ? -17.144 2.875 14.897 1.00 95.69 106 GLN A N 1
ATOM 825 C CA . GLN A 1 106 ? -17.016 4.277 14.514 1.00 95.69 106 GLN A CA 1
ATOM 826 C C . GLN A 1 106 ? -15.629 4.564 13.926 1.00 95.69 106 GLN A C 1
ATOM 828 O O . GLN A 1 106 ? -15.551 5.087 12.818 1.00 95.69 106 GLN A O 1
ATOM 833 N N . ASP A 1 107 ? -14.555 4.106 14.578 1.00 94.50 107 ASP A N 1
ATOM 834 C CA . ASP A 1 107 ? -13.185 4.251 14.057 1.00 94.50 107 ASP A CA 1
ATOM 835 C C . ASP A 1 107 ? -13.042 3.596 12.676 1.00 94.50 107 ASP A C 1
ATOM 837 O O . ASP A 1 107 ? -12.400 4.119 11.766 1.00 94.50 107 ASP A O 1
ATOM 841 N N . THR A 1 108 ? -13.682 2.436 12.500 1.00 94.94 108 THR A N 1
ATOM 842 C CA . THR A 1 108 ? -13.673 1.710 11.225 1.00 94.94 108 THR A CA 1
ATOM 843 C C . THR A 1 108 ? -14.418 2.480 10.133 1.00 94.94 108 THR A C 1
ATOM 845 O O . THR A 1 108 ? -13.950 2.533 8.995 1.00 94.94 108 THR A O 1
ATOM 848 N N . MET A 1 109 ? -15.552 3.095 10.472 1.00 95.06 109 MET A N 1
ATOM 849 C CA . MET A 1 109 ? -16.330 3.928 9.555 1.00 95.06 109 MET A CA 1
ATOM 850 C C . MET A 1 109 ? -15.536 5.167 9.129 1.00 95.06 109 MET A C 1
ATOM 852 O O . MET A 1 109 ? -15.385 5.419 7.935 1.00 95.06 109 MET A O 1
ATOM 856 N N . GLU A 1 110 ? -14.955 5.886 10.089 1.00 94.19 110 GLU A N 1
ATOM 857 C CA . GLU A 1 110 ? -14.137 7.077 9.840 1.00 94.19 110 GLU A CA 1
ATOM 858 C C . GLU A 1 110 ? -12.905 6.752 8.992 1.00 94.19 110 GLU A C 1
ATOM 860 O O . GLU A 1 110 ? -12.583 7.472 8.042 1.00 94.19 110 GLU A O 1
ATOM 865 N N . MET A 1 111 ? -12.254 5.619 9.267 1.00 92.69 111 MET A N 1
ATOM 866 C CA . MET A 1 111 ? -11.142 5.131 8.461 1.00 92.69 111 MET A CA 1
ATOM 867 C C . MET A 1 111 ? -11.572 4.879 7.012 1.00 92.69 111 MET A C 1
ATOM 869 O O . MET A 1 111 ? -10.911 5.373 6.094 1.00 92.69 111 MET A O 1
ATOM 873 N N . ILE A 1 112 ? -12.698 4.196 6.781 1.00 92.62 112 ILE A N 1
ATOM 874 C CA . ILE A 1 112 ? -13.214 3.956 5.425 1.00 92.62 112 ILE A CA 1
ATOM 875 C C . ILE A 1 112 ? -13.569 5.276 4.729 1.00 92.62 112 ILE A C 1
ATOM 877 O O . ILE A 1 112 ? -13.227 5.461 3.555 1.00 92.62 112 ILE A O 1
ATOM 881 N N . ASP A 1 113 ? -14.188 6.219 5.435 1.00 91.75 113 ASP A N 1
ATOM 882 C CA . ASP A 1 113 ? -14.568 7.523 4.890 1.00 91.75 113 ASP A CA 1
ATOM 883 C C . ASP A 1 113 ? -13.364 8.414 4.572 1.00 91.75 113 ASP A C 1
ATOM 885 O O . ASP A 1 113 ? -13.395 9.161 3.585 1.00 91.75 113 ASP A O 1
ATOM 889 N N . SER A 1 114 ? -12.260 8.270 5.306 1.00 91.75 114 SER A N 1
ATOM 890 C CA . SER A 1 114 ? -11.001 8.971 5.032 1.00 91.75 114 SER A CA 1
ATOM 891 C C . SER A 1 114 ? -10.308 8.502 3.741 1.00 91.75 114 SER A C 1
ATOM 893 O O . SER A 1 114 ? -9.486 9.223 3.167 1.00 91.75 114 SER A O 1
ATOM 895 N N . LEU A 1 115 ? -10.651 7.313 3.220 1.00 89.50 115 LEU A N 1
ATOM 896 C CA . LEU A 1 115 ? -9.992 6.758 2.038 1.00 89.50 115 LEU A CA 1
ATOM 897 C C . LEU A 1 115 ? -10.199 7.646 0.806 1.00 89.50 115 LEU A C 1
ATOM 899 O O . LEU A 1 115 ? -11.314 8.015 0.435 1.00 89.50 115 LEU A O 1
ATOM 903 N N . SER A 1 116 ? -9.123 7.932 0.077 1.00 87.44 116 SER A N 1
ATOM 904 C CA . SER A 1 116 ? -9.237 8.634 -1.203 1.00 87.44 116 SER A CA 1
ATOM 905 C C . SER A 1 116 ? -9.978 7.772 -2.228 1.00 87.44 116 SER A C 1
ATOM 907 O O . SER A 1 116 ? -9.482 6.728 -2.653 1.00 87.44 116 SER A O 1
ATOM 909 N N . SER A 1 117 ? -11.129 8.247 -2.716 1.00 86.69 117 SER A N 1
ATOM 910 C CA . SER A 1 117 ? -11.934 7.544 -3.731 1.00 86.69 117 SER A CA 1
ATOM 911 C C . SER A 1 117 ? -11.204 7.341 -5.066 1.00 86.69 117 SER A C 1
ATOM 913 O O . SER A 1 117 ? -11.657 6.559 -5.896 1.00 86.69 117 SER A O 1
ATOM 915 N N . ARG A 1 118 ? -10.087 8.050 -5.291 1.00 83.44 118 ARG A N 1
ATOM 916 C CA . ARG A 1 118 ? -9.239 7.938 -6.491 1.00 83.44 118 ARG A CA 1
ATOM 917 C C . ARG A 1 118 ? -8.056 6.980 -6.314 1.00 83.44 118 ARG A C 1
ATOM 919 O O . ARG A 1 118 ? -7.238 6.869 -7.224 1.00 83.44 118 ARG A O 1
ATOM 926 N N . LYS A 1 119 ? -7.918 6.334 -5.152 1.00 79.56 119 LYS A N 1
ATOM 927 C CA . LYS A 1 119 ? -6.836 5.379 -4.896 1.00 79.56 119 LYS A CA 1
ATOM 928 C C . LYS A 1 119 ? -7.007 4.154 -5.800 1.00 79.56 119 LYS A C 1
ATOM 930 O O . LYS A 1 119 ? -8.124 3.689 -6.026 1.00 79.56 119 LYS A O 1
ATOM 935 N N . ALA A 1 120 ? -5.894 3.656 -6.330 1.00 82.69 120 ALA A N 1
ATOM 936 C CA . ALA A 1 120 ? -5.886 2.432 -7.118 1.00 82.69 120 ALA A CA 1
ATOM 937 C C . ALA A 1 120 ? -6.308 1.231 -6.258 1.00 82.69 120 ALA A C 1
ATOM 939 O O . ALA A 1 120 ? -6.069 1.206 -5.050 1.00 82.69 120 ALA A O 1
ATOM 940 N N . THR A 1 121 ? -6.928 0.241 -6.896 1.00 87.88 121 THR A N 1
ATOM 941 C CA . THR A 1 121 ? -7.345 -1.002 -6.243 1.00 87.88 121 THR A CA 1
ATOM 942 C C . THR A 1 121 ? -6.144 -1.885 -5.927 1.00 87.88 121 THR A C 1
ATOM 944 O O . THR A 1 121 ? -5.156 -1.888 -6.673 1.00 87.88 121 THR A O 1
ATOM 947 N N . GLY A 1 122 ? -6.249 -2.641 -4.834 1.00 85.25 122 GLY A N 1
ATOM 948 C CA . GLY A 1 122 ? -5.284 -3.670 -4.469 1.00 85.25 122 GLY A CA 1
ATOM 949 C C . GLY A 1 122 ? -5.408 -4.922 -5.338 1.00 85.25 122 GLY A C 1
ATOM 950 O 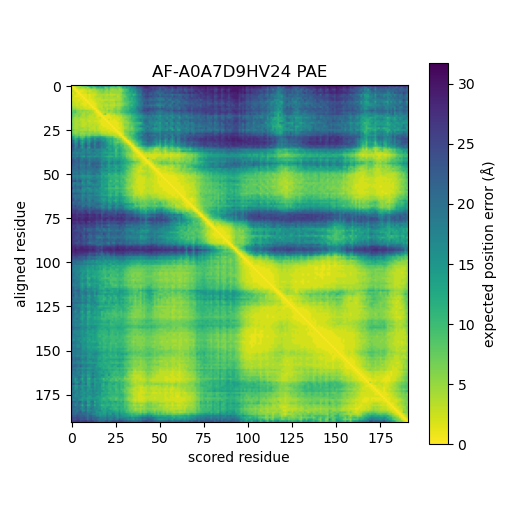O . GLY A 1 122 ? -6.004 -4.912 -6.419 1.00 85.25 122 GLY A O 1
ATOM 951 N N . SER A 1 123 ? -4.846 -6.025 -4.846 1.00 84.56 123 SER A N 1
ATOM 952 C CA . SER A 1 123 ? -4.949 -7.349 -5.477 1.00 84.56 123 SER A CA 1
ATOM 953 C C . SER A 1 123 ? -6.371 -7.936 -5.434 1.00 84.56 123 SER A C 1
ATOM 955 O O . SER A 1 123 ? -6.678 -8.849 -6.195 1.00 84.56 123 SER A O 1
ATOM 957 N N . ASP A 1 124 ? -7.239 -7.389 -4.581 1.00 85.44 124 ASP A N 1
ATOM 958 C CA . ASP A 1 124 ? -8.648 -7.758 -4.410 1.00 85.44 124 ASP A CA 1
ATOM 959 C C . ASP A 1 124 ? -9.602 -7.094 -5.420 1.00 85.44 124 ASP A C 1
ATOM 961 O O . ASP A 1 124 ? -10.756 -7.498 -5.532 1.00 85.44 124 ASP A O 1
ATOM 965 N N . GLY A 1 125 ? -9.147 -6.073 -6.154 1.00 86.56 125 GLY A N 1
ATOM 966 C CA . GLY A 1 125 ? -9.985 -5.319 -7.088 1.00 86.56 125 GLY A CA 1
ATOM 967 C C . GLY A 1 125 ? -11.031 -4.411 -6.424 1.00 86.56 125 GLY A C 1
ATOM 968 O O . GLY A 1 125 ? -11.810 -3.773 -7.133 1.00 86.56 125 GLY A O 1
ATOM 969 N N . ILE A 1 126 ? -11.042 -4.294 -5.093 1.00 89.06 126 ILE A N 1
ATOM 970 C CA . ILE A 1 126 ? -12.040 -3.505 -4.364 1.00 89.06 126 ILE A CA 1
ATOM 971 C C . ILE A 1 126 ? -11.614 -2.036 -4.365 1.00 89.06 126 ILE A C 1
ATOM 973 O O . ILE A 1 126 ? -10.540 -1.665 -3.888 1.00 89.06 126 ILE A O 1
ATOM 977 N N . SER A 1 127 ? -12.461 -1.171 -4.927 1.00 90.75 127 SER A N 1
ATOM 978 C CA . SER A 1 127 ? -12.212 0.274 -4.929 1.00 90.75 127 SER A CA 1
ATOM 979 C C . SER A 1 127 ? -12.632 0.919 -3.614 1.00 90.75 127 SER A C 1
ATOM 981 O O . SER A 1 127 ? -13.628 0.523 -3.012 1.00 90.75 127 SER A O 1
ATOM 983 N N . ALA A 1 128 ? -11.929 1.981 -3.211 1.00 90.81 128 ALA A N 1
ATOM 984 C CA . ALA A 1 128 ? -12.323 2.786 -2.054 1.00 90.81 128 ALA A CA 1
ATOM 985 C C . ALA A 1 128 ? -13.749 3.347 -2.204 1.00 90.81 128 ALA A C 1
ATOM 987 O O . ALA A 1 128 ? -14.488 3.425 -1.232 1.00 90.81 128 ALA A O 1
ATOM 988 N N . LYS A 1 129 ? -14.171 3.680 -3.434 1.00 91.56 129 LYS A N 1
ATOM 989 C CA . LYS A 1 129 ? -15.545 4.121 -3.711 1.00 91.56 129 LYS A CA 1
ATOM 990 C C . LYS A 1 129 ? -16.565 3.028 -3.392 1.00 91.56 129 LYS A C 1
ATOM 992 O O . LYS A 1 129 ? -17.566 3.318 -2.750 1.00 91.56 129 LYS A O 1
ATOM 997 N N . LEU A 1 130 ? -16.311 1.796 -3.836 1.00 92.12 130 LEU A N 1
ATOM 998 C CA . LEU A 1 130 ? -17.177 0.663 -3.518 1.00 92.12 130 LEU A CA 1
ATOM 999 C C . LEU A 1 130 ? -17.203 0.418 -2.009 1.00 92.12 130 LEU A C 1
ATOM 1001 O O . LEU A 1 130 ? -18.281 0.291 -1.448 1.00 92.12 130 LEU A O 1
ATOM 1005 N N . LEU A 1 131 ? -16.035 0.423 -1.361 1.00 92.19 131 LEU A N 1
ATOM 1006 C CA . LEU A 1 131 ? -15.913 0.193 0.075 1.00 92.19 131 LEU A CA 1
ATOM 1007 C C . LEU A 1 131 ? -16.725 1.203 0.898 1.00 92.19 131 LEU A C 1
ATOM 1009 O O . LEU A 1 131 ? -17.439 0.791 1.802 1.00 92.19 131 LEU A O 1
ATOM 1013 N N . LYS A 1 132 ? -16.692 2.492 0.533 1.00 93.56 132 LYS A N 1
ATOM 1014 C CA . LYS A 1 132 ? -17.524 3.533 1.162 1.00 93.56 132 LYS A CA 1
ATOM 1015 C C . LYS A 1 132 ? -19.021 3.284 0.994 1.00 93.56 132 LYS A C 1
ATOM 1017 O O . LYS A 1 132 ? -19.779 3.462 1.937 1.00 93.56 132 LYS A O 1
ATOM 1022 N N . LEU A 1 133 ? -19.454 2.841 -0.189 1.00 93.62 133 LEU A N 1
ATOM 1023 C CA . LEU A 1 133 ? -20.871 2.550 -0.448 1.00 93.62 133 LEU A CA 1
ATOM 1024 C C . LEU A 1 133 ? -21.398 1.401 0.419 1.00 93.62 133 LEU A C 1
ATOM 1026 O O . LEU A 1 133 ? -22.554 1.429 0.827 1.00 93.62 133 LEU A O 1
ATOM 1030 N N . VAL A 1 134 ? -20.562 0.398 0.697 1.00 94.19 134 VAL A N 1
ATOM 1031 C CA . VAL A 1 134 ? -20.941 -0.778 1.500 1.00 94.19 134 VAL A CA 1
ATOM 1032 C C . VAL A 1 134 ? -20.491 -0.688 2.964 1.00 94.19 134 VAL A C 1
ATOM 1034 O O . VAL A 1 134 ? -20.717 -1.628 3.728 1.00 94.19 134 VAL A O 1
ATOM 1037 N N . ALA A 1 135 ? -19.878 0.428 3.371 1.00 93.44 135 ALA A N 1
ATOM 1038 C CA . ALA A 1 135 ? -19.326 0.629 4.709 1.00 93.44 135 ALA A CA 1
ATOM 1039 C C . ALA A 1 135 ? -20.337 0.350 5.835 1.00 93.44 135 ALA A C 1
ATOM 1041 O O . ALA A 1 135 ? -19.982 -0.410 6.736 1.00 93.44 135 ALA A O 1
ATOM 1042 N N . PRO A 1 136 ? -21.611 0.800 5.761 1.00 93.56 136 PRO A N 1
ATOM 1043 C CA . PRO A 1 136 ? -22.581 0.549 6.832 1.00 93.56 136 PRO A CA 1
ATOM 1044 C C . PRO A 1 136 ? -22.786 -0.937 7.159 1.00 93.56 136 PRO A C 1
ATOM 1046 O O . PRO A 1 136 ? -23.108 -1.286 8.290 1.00 93.56 136 PRO A O 1
ATOM 1049 N N . VAL A 1 137 ? -22.577 -1.824 6.179 1.00 94.06 137 VAL A N 1
ATOM 1050 C CA . VAL A 1 137 ? -22.709 -3.277 6.353 1.00 94.06 137 VAL A CA 1
ATOM 1051 C C . VAL A 1 137 ? -21.375 -3.920 6.738 1.00 94.06 137 VAL A C 1
ATOM 1053 O O . VAL A 1 137 ? -21.344 -4.864 7.526 1.00 94.06 137 VAL A O 1
ATOM 105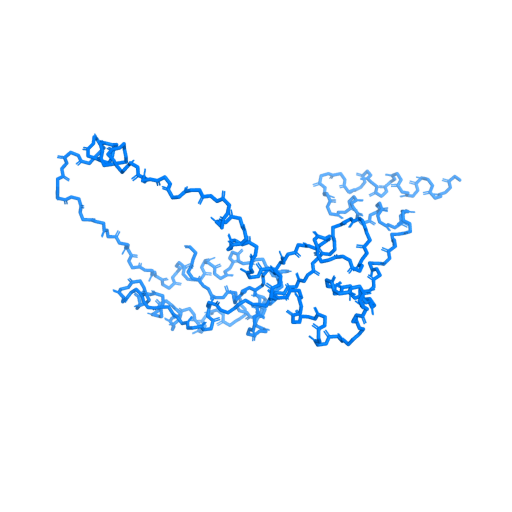6 N N . LEU A 1 138 ? -20.259 -3.424 6.192 1.00 93.12 138 LEU A N 1
ATOM 1057 C CA . LEU A 1 138 ? -18.942 -4.031 6.390 1.00 93.12 138 LEU A CA 1
ATOM 1058 C C . LEU A 1 138 ? -18.217 -3.567 7.654 1.00 93.12 138 LEU A C 1
ATOM 1060 O O . LEU A 1 138 ? -17.351 -4.304 8.122 1.00 93.12 138 LEU A O 1
ATOM 1064 N N . CYS A 1 139 ? -18.547 -2.410 8.232 1.00 95.31 139 CYS A N 1
ATOM 1065 C CA . CYS A 1 139 ? -17.828 -1.903 9.401 1.00 95.31 139 CYS A CA 1
ATOM 1066 C C . CYS A 1 139 ? -17.845 -2.911 10.556 1.00 95.31 139 CYS A C 1
ATOM 1068 O O . CYS A 1 139 ? -16.783 -3.281 11.035 1.00 95.31 139 CYS A O 1
ATOM 1070 N N . HIS A 1 140 ? -19.005 -3.466 10.922 1.00 95.62 140 HIS A N 1
ATOM 1071 C CA . HIS A 1 140 ? -19.103 -4.461 11.999 1.00 95.62 140 HIS A CA 1
ATOM 1072 C C . HIS A 1 140 ? -18.171 -5.681 11.838 1.00 95.62 140 HIS A C 1
ATOM 1074 O O . HIS A 1 140 ? -17.372 -5.945 12.745 1.00 95.62 140 HIS A O 1
ATOM 1080 N N . PRO A 1 141 ? -18.230 -6.454 10.732 1.00 95.56 141 PRO A N 1
ATOM 1081 C CA . PRO A 1 141 ? -17.328 -7.588 10.556 1.00 95.56 141 PRO A CA 1
ATOM 1082 C C . PRO A 1 141 ? -15.862 -7.157 10.418 1.00 95.56 141 PRO A C 1
ATOM 1084 O O . PRO A 1 141 ? -14.988 -7.859 10.927 1.00 95.56 141 PRO A O 1
ATOM 1087 N N . LEU A 1 142 ? -15.571 -6.009 9.795 1.00 94.25 142 LEU A N 1
ATOM 1088 C CA . LEU A 1 142 ? -14.201 -5.504 9.668 1.00 94.25 142 LEU A CA 1
ATOM 1089 C C . LEU A 1 142 ? -13.596 -5.129 11.021 1.00 94.25 142 LEU A C 1
ATOM 1091 O O . LEU A 1 142 ? -12.496 -5.582 11.325 1.00 94.25 142 LEU A O 1
ATOM 1095 N N . THR A 1 143 ? -14.332 -4.409 11.869 1.00 96.00 143 THR A N 1
ATOM 1096 C CA . THR A 1 143 ? -13.927 -4.086 13.244 1.00 96.00 143 THR A CA 1
ATOM 1097 C C . THR A 1 143 ? -13.571 -5.349 14.025 1.00 96.00 143 THR A C 1
ATOM 1099 O O . THR A 1 143 ? -12.533 -5.412 14.685 1.00 96.00 143 THR A O 1
ATOM 1102 N N . ARG A 1 144 ? -14.391 -6.403 13.905 1.00 95.75 144 ARG A N 1
ATOM 1103 C CA . ARG A 1 144 ? -14.113 -7.691 14.552 1.00 95.75 144 ARG A CA 1
ATOM 1104 C C . ARG A 1 144 ? -12.820 -8.323 14.037 1.00 95.75 144 ARG A C 1
ATOM 1106 O O . ARG A 1 144 ? -12.031 -8.813 14.839 1.00 95.75 144 ARG A O 1
ATOM 1113 N N . VAL A 1 145 ? -12.598 -8.323 12.721 1.00 94.88 145 VAL A N 1
ATOM 1114 C CA . VAL A 1 145 ? -11.360 -8.850 12.125 1.00 94.88 145 VAL A CA 1
ATOM 1115 C C . VAL A 1 145 ? -10.148 -8.036 12.576 1.00 94.88 145 VAL A C 1
ATOM 1117 O O . VAL A 1 145 ? -9.108 -8.629 12.859 1.00 94.88 145 VAL A O 1
ATOM 1120 N N . PHE A 1 146 ? -10.268 -6.711 12.685 1.00 94.88 146 PHE A N 1
ATOM 1121 C CA . PHE A 1 146 ? -9.165 -5.862 13.124 1.00 94.88 146 PHE A CA 1
ATOM 1122 C C . PHE A 1 146 ? -8.764 -6.143 14.569 1.00 94.88 146 PHE A C 1
ATOM 1124 O O . PHE A 1 146 ? -7.597 -6.433 14.824 1.00 94.88 146 PHE A O 1
ATOM 1131 N N . ASN A 1 147 ? -9.732 -6.167 15.484 1.00 95.31 147 ASN A N 1
ATOM 1132 C CA . ASN A 1 147 ? -9.469 -6.481 16.887 1.00 95.31 147 ASN A CA 1
ATOM 1133 C C . ASN A 1 147 ? -8.885 -7.888 17.060 1.00 95.31 147 ASN A C 1
ATOM 1135 O O . ASN A 1 147 ? -7.886 -8.045 17.752 1.00 95.31 147 ASN A O 1
ATOM 1139 N N . LEU A 1 148 ? -9.420 -8.895 16.355 1.00 94.75 148 LEU A N 1
ATOM 1140 C CA . LEU A 1 148 ? -8.851 -10.249 16.369 1.00 94.75 148 LEU A CA 1
ATOM 1141 C C . LEU A 1 148 ? -7.420 -10.295 15.819 1.00 94.75 148 LEU A C 1
ATOM 1143 O O . LEU A 1 148 ? -6.609 -11.093 16.288 1.00 94.75 148 LEU A O 1
ATOM 1147 N N . SER A 1 149 ? -7.111 -9.474 14.812 1.00 94.94 149 SER A N 1
ATOM 1148 C CA . SER A 1 149 ? -5.765 -9.414 14.234 1.00 94.94 149 SER A CA 1
ATOM 1149 C C . SER A 1 149 ? -4.767 -8.801 15.214 1.00 94.94 149 SER A C 1
ATOM 1151 O O . SER A 1 149 ? -3.661 -9.321 15.340 1.00 94.94 149 SER A O 1
ATOM 1153 N N . LEU A 1 150 ? -5.168 -7.743 15.927 1.00 92.75 150 LEU A N 1
ATOM 1154 C CA . LEU A 1 150 ? -4.359 -7.101 16.965 1.00 92.75 150 LEU A CA 1
ATOM 1155 C C . LEU A 1 150 ? -4.161 -8.016 18.179 1.00 92.75 150 LEU A C 1
ATOM 1157 O O . LEU A 1 150 ? -3.038 -8.168 18.644 1.00 92.75 150 LEU A O 1
ATOM 1161 N N . GLU A 1 151 ? -5.222 -8.681 18.639 1.00 92.69 151 GLU A N 1
ATOM 1162 C CA . GLU A 1 151 ? -5.184 -9.599 19.783 1.00 92.69 151 GLU A CA 1
ATOM 1163 C C . GLU A 1 151 ? -4.290 -10.820 19.516 1.00 92.69 151 GLU A C 1
ATOM 1165 O O . GLU A 1 151 ? -3.505 -11.225 20.369 1.00 92.69 151 GLU A O 1
ATOM 1170 N N . LYS A 1 152 ? -4.390 -11.416 18.319 1.00 93.19 152 LYS A N 1
ATOM 1171 C CA . LYS A 1 152 ? -3.669 -12.655 17.971 1.00 93.19 152 LYS A CA 1
ATOM 1172 C C . LYS A 1 152 ? -2.346 -12.428 17.241 1.00 93.19 152 LYS A C 1
ATOM 1174 O O . LYS A 1 152 ? -1.678 -13.402 16.895 1.00 93.19 152 LYS A O 1
ATOM 1179 N N . GLY A 1 153 ? -2.015 -11.184 16.891 1.00 92.12 153 GLY A N 1
ATOM 1180 C CA . GLY A 1 153 ? -0.880 -10.855 16.018 1.00 92.12 153 GLY A CA 1
ATOM 1181 C C . GLY A 1 153 ? -0.962 -11.493 14.622 1.00 92.12 153 GLY A C 1
ATOM 1182 O O . GLY A 1 153 ? 0.047 -11.635 13.929 1.00 92.12 153 GLY A O 1
ATOM 1183 N N . CYS A 1 154 ? -2.153 -11.920 14.200 1.00 93.50 154 CYS A N 1
ATOM 1184 C CA . CYS A 1 154 ? -2.364 -12.701 12.986 1.00 93.50 154 CYS A CA 1
ATOM 1185 C C . CYS A 1 154 ? -3.206 -11.916 11.984 1.00 93.50 154 CYS A C 1
ATOM 1187 O O . CYS A 1 154 ? -4.379 -11.648 12.214 1.00 93.50 154 CYS A O 1
ATOM 1189 N N . PHE A 1 155 ? -2.617 -11.606 10.830 1.00 92.06 155 PHE A N 1
ATOM 1190 C CA . PHE A 1 155 ? -3.247 -10.777 9.802 1.00 92.06 155 PHE A CA 1
ATOM 1191 C C . PHE A 1 155 ? -3.643 -11.612 8.580 1.00 92.06 155 PHE A C 1
ATOM 1193 O O . PHE A 1 155 ? -2.876 -12.498 8.177 1.00 92.06 155 PHE A O 1
ATOM 1200 N N . PRO A 1 156 ? -4.782 -11.307 7.929 1.00 90.44 156 PRO A N 1
ATOM 1201 C CA . PRO A 1 156 ? -5.202 -11.975 6.707 1.00 90.44 156 PRO A CA 1
ATOM 1202 C C . PRO A 1 156 ? -4.097 -11.996 5.648 1.00 90.44 156 PRO A C 1
ATOM 1204 O O . PRO A 1 156 ? -3.566 -10.956 5.256 1.00 90.44 156 PRO A O 1
ATOM 1207 N N . ARG A 1 157 ? -3.790 -13.186 5.112 1.00 89.88 157 ARG A N 1
ATOM 1208 C CA . ARG A 1 157 ? -2.763 -13.351 4.065 1.00 89.88 157 ARG A CA 1
ATOM 1209 C C . ARG A 1 157 ? -3.005 -12.421 2.878 1.00 89.88 157 ARG A C 1
ATOM 1211 O O . ARG A 1 157 ? -2.057 -11.866 2.340 1.00 89.88 157 ARG A O 1
ATOM 1218 N N . LYS A 1 158 ? -4.269 -12.214 2.497 1.00 87.75 158 LYS A N 1
ATOM 1219 C CA . LYS A 1 158 ? -4.657 -11.328 1.390 1.00 87.75 158 LYS A CA 1
ATOM 1220 C C . LYS A 1 158 ? -4.238 -9.870 1.606 1.00 87.75 158 LYS A C 1
ATOM 1222 O O . LYS A 1 158 ? -3.933 -9.207 0.625 1.00 87.75 158 LYS A O 1
ATOM 1227 N N . TRP A 1 159 ? -4.158 -9.379 2.844 1.00 87.25 159 TRP A N 1
ATOM 1228 C CA . TRP A 1 159 ? -3.700 -8.009 3.128 1.00 87.25 159 TRP A CA 1
ATOM 1229 C C . TRP A 1 159 ? -2.192 -7.839 2.942 1.00 87.25 159 TRP A C 1
ATOM 1231 O O . TRP A 1 159 ? -1.726 -6.740 2.662 1.00 87.25 159 TRP A O 1
ATOM 1241 N N . LYS A 1 160 ? -1.435 -8.938 3.032 1.00 87.25 160 LYS A N 1
ATOM 1242 C CA . LYS A 1 160 ? 0.016 -8.968 2.806 1.00 87.25 160 LYS A CA 1
ATOM 1243 C C . LYS A 1 160 ? 0.390 -9.109 1.324 1.00 87.25 160 LYS A C 1
ATOM 1245 O O . LYS A 1 160 ? 1.568 -9.086 0.991 1.00 87.25 160 LYS A O 1
ATOM 1250 N N . VAL A 1 161 ? -0.589 -9.286 0.432 1.00 88.44 161 VAL A N 1
ATOM 1251 C CA . VAL A 1 161 ? -0.353 -9.447 -1.010 1.00 88.44 161 VAL A CA 1
ATOM 1252 C C . VAL A 1 161 ? -0.488 -8.101 -1.713 1.00 88.44 161 VAL A C 1
ATOM 1254 O O . VAL A 1 161 ? -1.575 -7.519 -1.761 1.00 88.44 161 VAL A O 1
ATOM 1257 N N . ALA A 1 162 ? 0.602 -7.648 -2.329 1.00 88.12 162 ALA A N 1
ATOM 1258 C CA . ALA A 1 162 ? 0.628 -6.446 -3.150 1.00 88.12 162 ALA A CA 1
ATOM 1259 C C . ALA A 1 162 ? 0.671 -6.784 -4.645 1.00 88.12 162 ALA A C 1
ATOM 1261 O O . ALA A 1 162 ?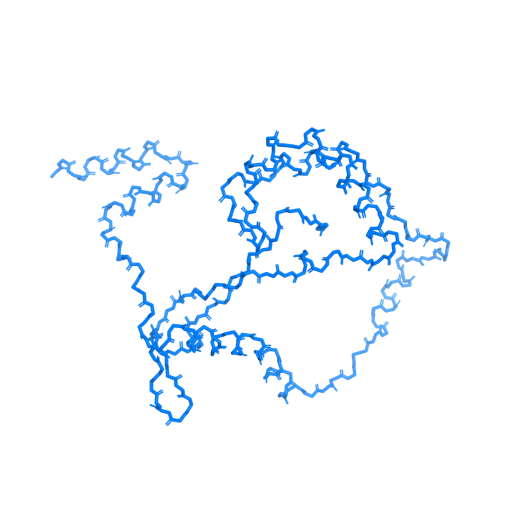 1.373 -7.700 -5.068 1.00 88.12 162 ALA A O 1
ATOM 1262 N N . ARG A 1 163 ? -0.028 -5.995 -5.466 1.00 88.62 163 ARG A N 1
ATOM 1263 C CA . ARG A 1 163 ? 0.227 -5.940 -6.909 1.00 88.62 163 ARG A CA 1
ATOM 1264 C C . ARG A 1 163 ? 1.393 -4.990 -7.147 1.00 88.62 163 ARG A C 1
ATOM 1266 O O . ARG A 1 163 ? 1.270 -3.797 -6.871 1.00 88.62 163 ARG A O 1
ATOM 1273 N N . VAL A 1 164 ?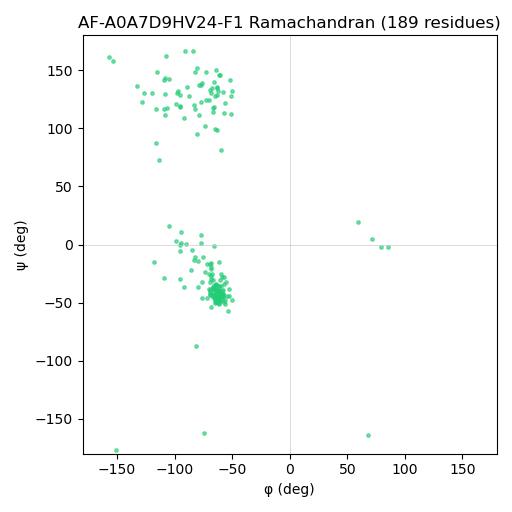 2.496 -5.508 -7.672 1.00 88.19 164 VAL A N 1
ATOM 1274 C CA . VAL A 1 164 ? 3.677 -4.712 -8.015 1.00 88.19 164 VAL A CA 1
ATOM 1275 C C . VAL A 1 164 ? 3.550 -4.210 -9.449 1.00 88.19 164 VAL A C 1
ATOM 1277 O O . VAL A 1 164 ? 3.137 -4.940 -10.347 1.00 88.19 164 VAL A O 1
ATOM 1280 N N . THR A 1 165 ? 3.864 -2.941 -9.680 1.00 88.38 165 THR A N 1
ATOM 1281 C CA . THR A 1 165 ? 3.927 -2.355 -11.019 1.00 88.38 165 THR A CA 1
ATOM 1282 C C . THR A 1 165 ? 5.265 -1.646 -11.199 1.00 88.38 165 THR A C 1
ATOM 1284 O O . THR A 1 165 ? 5.579 -0.752 -10.408 1.00 88.38 165 THR A O 1
ATOM 1287 N N . PRO A 1 166 ? 6.057 -2.017 -12.220 1.00 89.69 166 PRO A N 1
ATOM 1288 C CA . PRO A 1 166 ? 7.296 -1.327 -12.535 1.00 89.69 166 PRO A CA 1
ATOM 1289 C C . PRO A 1 166 ? 6.991 0.037 -13.160 1.00 89.69 166 PRO A C 1
ATOM 1291 O O . PRO A 1 166 ? 6.303 0.141 -14.177 1.00 89.69 166 PRO A O 1
ATOM 1294 N N . LEU A 1 167 ? 7.525 1.096 -12.561 1.00 89.88 167 LEU A N 1
ATOM 1295 C CA . LEU A 1 167 ? 7.465 2.454 -13.077 1.00 89.88 167 LEU A CA 1
ATOM 1296 C C . LEU A 1 167 ? 8.834 2.849 -13.624 1.00 89.88 167 LEU A C 1
ATOM 1298 O O . LEU A 1 167 ? 9.809 2.918 -12.877 1.00 89.88 167 LEU A O 1
ATOM 1302 N N . HIS A 1 168 ? 8.894 3.132 -14.924 1.00 90.62 168 HIS A N 1
ATOM 1303 C CA . HIS A 1 168 ? 10.109 3.648 -15.555 1.00 90.62 168 HIS A CA 1
ATOM 1304 C C . HIS A 1 168 ? 10.471 5.015 -14.964 1.00 90.62 168 HIS A C 1
ATOM 1306 O O . HIS A 1 168 ? 9.613 5.900 -14.905 1.00 90.62 168 HIS A O 1
ATOM 1312 N N . LYS A 1 169 ? 11.725 5.155 -14.529 1.00 87.88 169 LYS A N 1
ATOM 1313 C CA . LYS A 1 169 ? 12.326 6.398 -14.042 1.00 87.88 169 LYS A CA 1
ATOM 1314 C C . LYS A 1 169 ? 12.777 7.238 -15.247 1.00 87.88 169 LYS A C 1
ATOM 1316 O O . LYS A 1 169 ? 12.025 8.062 -15.762 1.00 87.88 169 LYS A O 1
ATOM 1321 N N . ASP A 1 170 ? 13.998 6.983 -15.691 1.00 85.06 170 ASP A N 1
ATOM 1322 C CA . ASP A 1 170 ? 14.798 7.671 -16.691 1.00 85.06 170 ASP A CA 1
ATOM 1323 C C . ASP A 1 170 ? 15.757 6.662 -17.355 1.00 85.06 170 ASP A C 1
ATOM 1325 O O . ASP A 1 170 ? 15.651 5.458 -17.129 1.00 85.06 170 ASP A O 1
ATOM 1329 N N . GLY A 1 171 ? 16.626 7.112 -18.260 1.00 88.00 171 GLY A N 1
ATOM 1330 C CA . GLY A 1 171 ? 17.542 6.219 -18.978 1.00 88.00 171 GLY A CA 1
ATOM 1331 C C . GLY A 1 171 ? 16.857 5.253 -19.959 1.00 88.00 171 GLY A C 1
ATOM 1332 O O . GLY A 1 171 ? 15.707 5.445 -20.373 1.00 88.00 171 GLY A O 1
ATOM 1333 N N . VAL A 1 172 ? 17.600 4.220 -20.369 1.00 89.38 172 VAL A N 1
ATOM 1334 C CA . VAL A 1 172 ? 17.161 3.230 -21.367 1.00 89.38 172 VAL A CA 1
ATOM 1335 C C . VAL A 1 172 ? 16.159 2.245 -20.751 1.00 89.38 172 VAL A C 1
ATOM 1337 O O . VAL A 1 172 ? 16.298 1.840 -19.598 1.00 89.38 172 VAL A O 1
ATOM 1340 N N . ARG A 1 173 ? 15.110 1.890 -21.503 1.00 88.88 173 ARG A N 1
ATOM 1341 C CA . ARG A 1 173 ? 13.961 1.098 -21.018 1.00 88.88 173 ARG A CA 1
ATOM 1342 C C . ARG A 1 173 ? 14.212 -0.406 -20.938 1.00 88.88 173 ARG A C 1
ATOM 1344 O O . ARG A 1 173 ? 13.410 -1.095 -20.320 1.00 88.88 173 ARG A O 1
ATOM 1351 N N . ASP A 1 174 ? 15.274 -0.890 -21.556 1.00 90.31 174 ASP A N 1
ATOM 1352 C CA . ASP A 1 174 ? 15.690 -2.292 -21.548 1.00 90.31 174 ASP A CA 1
ATOM 1353 C C . ASP A 1 174 ? 16.483 -2.666 -20.279 1.00 90.31 174 ASP A C 1
ATOM 1355 O O . ASP A 1 174 ? 16.695 -3.847 -20.009 1.00 90.31 174 ASP A O 1
ATOM 1359 N N . ILE A 1 175 ? 16.888 -1.681 -19.469 1.00 89.31 175 ILE A N 1
ATOM 1360 C CA . ILE A 1 175 ? 17.652 -1.876 -18.229 1.00 89.31 175 ILE A CA 1
ATOM 1361 C C . ILE A 1 175 ? 16.710 -1.911 -17.019 1.00 89.31 175 ILE A C 1
ATOM 1363 O O . ILE A 1 175 ? 15.909 -0.999 -16.811 1.00 89.31 175 ILE A O 1
ATOM 1367 N N . LYS A 1 176 ? 16.844 -2.943 -16.178 1.00 90.38 176 LYS A N 1
ATOM 1368 C CA . LYS A 1 176 ? 15.984 -3.179 -15.002 1.00 90.38 176 LYS A CA 1
ATOM 1369 C C . LYS A 1 176 ? 16.158 -2.112 -13.904 1.00 90.38 176 LYS A C 1
ATOM 1371 O O . LYS A 1 176 ? 15.164 -1.662 -13.334 1.00 90.38 176 LYS A O 1
ATOM 1376 N N . ASP A 1 177 ? 17.376 -1.616 -13.685 1.00 90.44 177 ASP A N 1
ATOM 1377 C CA . ASP A 1 177 ? 17.706 -0.569 -12.696 1.00 90.44 177 ASP A CA 1
ATOM 1378 C C . ASP A 1 177 ? 16.977 0.763 -12.919 1.00 90.44 177 ASP A C 1
ATOM 1380 O O . ASP A 1 177 ? 16.697 1.526 -11.980 1.00 90.44 177 ASP A O 1
ATOM 1384 N N . ASN A 1 178 ? 16.590 1.016 -14.168 1.00 92.19 178 ASN A N 1
ATOM 1385 C CA . ASN A 1 178 ? 15.860 2.206 -14.588 1.00 92.19 178 ASN A CA 1
ATOM 1386 C C . ASN A 1 178 ? 14.364 2.154 -14.228 1.00 92.19 178 ASN A C 1
ATOM 1388 O O . ASN A 1 178 ? 13.594 3.037 -14.613 1.00 92.19 178 ASN A O 1
ATOM 1392 N N . TYR A 1 179 ? 13.932 1.159 -13.446 1.00 91.69 179 TYR A N 1
ATOM 1393 C CA . TYR A 1 179 ? 12.566 1.029 -12.943 1.00 91.69 179 TYR A CA 1
ATOM 1394 C C . TYR A 1 179 ? 12.498 1.142 -11.412 1.00 91.69 179 TYR A C 1
ATOM 1396 O O . TYR A 1 179 ? 13.427 0.799 -10.683 1.00 91.69 179 TYR A O 1
ATOM 1404 N N . ARG A 1 180 ? 11.381 1.671 -10.900 1.00 89.44 180 ARG A N 1
ATOM 1405 C CA . ARG A 1 180 ? 10.980 1.613 -9.479 1.00 89.44 180 ARG A CA 1
ATOM 1406 C C . ARG A 1 180 ? 9.801 0.672 -9.351 1.00 89.44 180 ARG A C 1
ATOM 1408 O O . ARG A 1 180 ? 8.902 0.720 -10.186 1.00 89.44 180 ARG A O 1
ATOM 1415 N N . HIS A 1 181 ? 9.754 -0.118 -8.290 1.00 90.25 181 HIS A N 1
ATOM 1416 C CA . HIS A 1 181 ? 8.531 -0.827 -7.945 1.00 90.25 181 HIS A CA 1
ATOM 1417 C C . HIS A 1 181 ? 7.536 0.134 -7.279 1.00 90.25 181 HIS A C 1
ATOM 1419 O O . HIS A 1 181 ? 7.906 0.954 -6.440 1.00 90.25 181 HIS A O 1
ATOM 1425 N N . ILE A 1 182 ? 6.262 0.032 -7.656 1.00 89.06 182 ILE A N 1
ATOM 1426 C CA . ILE A 1 182 ? 5.133 0.614 -6.924 1.00 89.06 182 ILE A CA 1
ATOM 1427 C C . ILE A 1 182 ? 4.209 -0.526 -6.523 1.00 89.06 182 ILE A C 1
ATOM 1429 O O . ILE A 1 182 ? 3.834 -1.347 -7.360 1.00 89.06 182 ILE A O 1
ATOM 1433 N N . CYS A 1 183 ? 3.830 -0.561 -5.250 1.00 87.75 183 CYS A N 1
ATOM 1434 C CA . CYS A 1 183 ? 3.019 -1.628 -4.682 1.00 87.75 183 CYS A CA 1
ATOM 1435 C C . CYS A 1 183 ? 1.600 -1.134 -4.395 1.00 87.75 183 CYS A C 1
ATOM 1437 O O . CYS A 1 183 ? 1.400 -0.124 -3.720 1.00 87.75 183 CYS A O 1
ATOM 1439 N N . PHE A 1 184 ? 0.607 -1.882 -4.873 1.00 86.88 184 PHE A N 1
ATOM 1440 C CA . PHE A 1 184 ? -0.803 -1.662 -4.572 1.00 86.88 184 PHE A CA 1
ATOM 1441 C C . PHE A 1 184 ? -1.313 -2.772 -3.659 1.00 86.88 184 PHE A C 1
ATOM 1443 O O . PHE A 1 184 ? -1.357 -3.937 -4.049 1.00 86.88 184 PHE A O 1
ATOM 1450 N N . ILE A 1 185 ? -1.715 -2.398 -2.453 1.00 85.88 185 ILE A N 1
ATOM 1451 C CA . ILE A 1 185 ? -2.260 -3.296 -1.428 1.00 85.88 185 ILE A CA 1
ATOM 1452 C C . ILE A 1 185 ? -3.763 -3.084 -1.269 1.00 85.88 185 ILE A C 1
ATOM 1454 O O . ILE A 1 185 ? -4.301 -2.067 -1.715 1.00 85.88 185 ILE A O 1
ATOM 1458 N N . CYS A 1 186 ? -4.432 -4.064 -0.663 1.00 81.88 186 CYS A N 1
ATOM 1459 C CA . CYS A 1 186 ? -5.865 -4.023 -0.371 1.00 81.88 186 CYS A CA 1
ATOM 1460 C C . CYS A 1 186 ? -6.236 -2.728 0.365 1.00 81.88 186 CYS A C 1
ATOM 1462 O O . CYS A 1 186 ? -5.477 -2.231 1.201 1.00 81.88 186 CYS A O 1
ATOM 1464 N N . ALA A 1 187 ? -7.402 -2.167 0.033 1.00 77.25 187 ALA A N 1
ATOM 1465 C CA . ALA A 1 187 ? -7.866 -0.915 0.634 1.00 77.25 187 ALA A CA 1
ATOM 1466 C C . ALA A 1 187 ? -8.223 -1.081 2.120 1.00 77.25 187 ALA A C 1
ATOM 1468 O O . ALA A 1 187 ? -8.121 -0.126 2.882 1.00 77.25 187 ALA A O 1
ATOM 1469 N N . VAL A 1 188 ? -8.608 -2.297 2.511 1.00 76.38 188 VAL A N 1
ATOM 1470 C CA . VAL A 1 188 ? -8.880 -2.698 3.891 1.00 76.38 188 VAL A CA 1
ATOM 1471 C C . VAL A 1 188 ? -7.593 -3.258 4.497 1.00 76.38 188 VAL A C 1
ATOM 1473 O O . VAL A 1 188 ? -7.162 -4.347 4.116 1.00 76.38 188 VAL A O 1
ATOM 1476 N N . LYS A 1 189 ? -6.979 -2.516 5.419 1.00 72.00 189 LYS A N 1
ATOM 1477 C CA . LYS A 1 189 ? -5.811 -2.941 6.203 1.00 72.00 189 LYS A CA 1
ATOM 1478 C C . LYS A 1 189 ? -5.721 -2.134 7.501 1.00 72.00 189 LYS A C 1
ATOM 1480 O O . LYS A 1 189 ? -6.329 -1.073 7.597 1.00 72.00 189 LYS A O 1
ATOM 1485 N N . ILE A 1 190 ? -4.970 -2.659 8.463 1.00 61.09 190 ILE A N 1
ATOM 1486 C CA . ILE A 1 190 ? -4.544 -1.929 9.662 1.00 61.09 190 ILE A CA 1
ATOM 1487 C C . ILE A 1 190 ? -3.234 -1.218 9.298 1.00 61.09 190 ILE A C 1
ATOM 1489 O O . ILE A 1 190 ? -2.344 -1.879 8.756 1.00 61.09 190 ILE A O 1
ATOM 1493 N N . ASP A 1 191 ? -3.162 0.092 9.540 1.00 52.41 191 ASP A N 1
ATOM 1494 C CA . ASP A 1 191 ? -1.978 0.944 9.336 1.00 52.41 191 ASP A CA 1
ATOM 1495 C C . ASP A 1 191 ? -1.341 1.340 10.669 1.00 52.41 191 ASP A C 1
ATOM 1497 O O . ASP A 1 191 ? -2.102 1.500 11.651 1.00 52.41 191 ASP A O 1
#

pLDDT: mean 84.84, std 9.18, range [52.41, 96.56]

Mean predicted aligned error: 11.28 Å

Foldseek 3Di:
DVVVVVLVVQCVVCVVPPVSNVVSVCVVPVDPDPDDQQWAADPVRDIDRDPVVVVVVLVVVVVCPVVVVVVPDDPDPPPCVVVVVVVCVVCVDPPDDDDDDQDDLVNLLVLLVPDDQPAAAWPVRDGSVNCNVCSVVVSVVLSVLVRVCVVVVNHDPQQVDWDWDWDAADDDSNYSVRTDIDTGGHSRDDD

Organism: Paramuricea clavata (NCBI:txid317549)